Protein AF-A0A961UQD4-F1 (afdb_monomer_lite)

Foldseek 3Di:
DDKAWDKDQFCRCVVVQVVVDVVDDDDLCSVLVVLCVVVVVVLVVVVWDKDFCPDPPHDPNVVSCVVVAQWDQWLQRAIQHQASGRGMDTTMMTHDPDDDDDDDDDHDDDPVVVVPPLVLQVQQPQSQTPSVHGNLVSVLVCQLDPNCLCCLQQNGRSSCRDPHNNVSHYDRVVRNVVVCSSNVVVVHHGDDDDD

Secondary structure (DSSP, 8-state):
-EEEEEEEETTTTHHHHHHHHHT----SSHHHHHHHHHHHHHHHHTTPEEE-TTSSSPP-HHHHHHHHSS-EE-TTSSEEBTTTBT-EEEEEEEEESSPP--PPPPP---TTTT-SS-GGGT-STT--B-SS-B-HHHHHHHHTSGGGHHHHHH--HHHHT--TTGGGPPPHHHHHHHHHHHHHTTT--------

Radius of gyration: 17.68 Å; chains: 1; bounding box: 39×45×47 Å

Structure (mmCIF, N/CA/C/O backbone):
data_AF-A0A961UQD4-F1
#
_entry.id   AF-A0A961UQD4-F1
#
loop_
_atom_site.group_PDB
_atom_site.id
_atom_site.type_symbol
_atom_site.label_atom_id
_atom_site.label_alt_id
_atom_site.label_comp_id
_atom_site.label_asym_id
_atom_site.label_entity_id
_atom_site.label_seq_id
_atom_site.pdbx_PDB_ins_code
_atom_site.Cartn_x
_atom_site.Cartn_y
_atom_site.Cartn_z
_atom_site.occupancy
_atom_site.B_iso_or_equiv
_atom_site.auth_seq_id
_atom_site.auth_comp_id
_atom_site.auth_asym_id
_atom_site.auth_atom_id
_atom_site.pdbx_PDB_model_num
ATOM 1 N N . ALA A 1 1 ? -10.764 -5.613 24.342 1.00 88.81 1 ALA A N 1
ATOM 2 C CA . ALA A 1 1 ? -10.003 -4.760 23.420 1.00 88.81 1 ALA A CA 1
ATOM 3 C C . ALA A 1 1 ? -10.155 -5.271 22.003 1.00 88.81 1 ALA A C 1
ATOM 5 O O . ALA A 1 1 ? -9.966 -6.464 21.771 1.00 88.81 1 ALA A O 1
ATOM 6 N N . SER A 1 2 ? -10.478 -4.365 21.088 1.00 95.38 2 SER A N 1
ATOM 7 C CA . SER A 1 2 ? -10.631 -4.619 19.657 1.00 95.38 2 SER A CA 1
ATOM 8 C C . SER A 1 2 ? -9.707 -3.712 18.856 1.00 95.38 2 SER A C 1
ATOM 10 O O . SER A 1 2 ? -9.324 -2.635 19.307 1.00 95.38 2 SER A O 1
ATOM 12 N N . VAL A 1 3 ? -9.338 -4.163 17.659 1.00 96.44 3 VAL A N 1
ATOM 13 C CA . VAL A 1 3 ? -8.528 -3.389 16.716 1.00 96.44 3 VAL A CA 1
ATOM 14 C C . VAL A 1 3 ? -9.282 -3.318 15.400 1.00 96.44 3 VAL A C 1
ATOM 16 O O . VAL A 1 3 ? -9.561 -4.356 14.803 1.00 96.44 3 VAL A O 1
ATOM 19 N N . LEU A 1 4 ? -9.587 -2.105 14.950 1.00 96.94 4 LEU A N 1
ATOM 20 C CA . LEU A 1 4 ? -10.154 -1.854 13.631 1.00 96.94 4 LEU A CA 1
ATOM 21 C C . LEU A 1 4 ? -9.037 -1.401 12.693 1.00 96.94 4 LEU A C 1
ATOM 23 O O . LEU A 1 4 ? -8.367 -0.407 12.964 1.00 96.94 4 LEU A O 1
ATOM 27 N N . LEU A 1 5 ? -8.826 -2.121 11.596 1.00 97.56 5 LEU A N 1
ATOM 28 C CA . LEU A 1 5 ? -7.856 -1.727 10.578 1.00 97.56 5 LEU A CA 1
ATOM 29 C C . LEU A 1 5 ? -8.495 -0.748 9.596 1.00 97.56 5 LEU A C 1
ATOM 31 O O . LEU A 1 5 ? -9.598 -0.973 9.110 1.00 97.56 5 LEU A O 1
ATOM 35 N N . VAL A 1 6 ? -7.773 0.321 9.279 1.00 97.75 6 VAL A N 1
ATOM 36 C CA . VAL A 1 6 ? -8.208 1.376 8.364 1.00 97.75 6 VAL A CA 1
ATOM 37 C C . VAL A 1 6 ? -7.263 1.403 7.172 1.00 97.75 6 VAL A C 1
ATOM 39 O O . VAL A 1 6 ? -6.037 1.428 7.323 1.00 97.75 6 VAL A O 1
ATOM 42 N N . GLY A 1 7 ? -7.819 1.390 5.967 1.00 95.94 7 GLY A N 1
ATOM 43 C CA . GLY A 1 7 ? -7.053 1.282 4.735 1.00 95.94 7 GLY A CA 1
ATOM 44 C C . GLY A 1 7 ? -7.893 1.547 3.495 1.00 95.94 7 GLY A C 1
ATOM 45 O O . GLY A 1 7 ? -9.047 1.956 3.584 1.00 95.94 7 GLY A O 1
ATOM 46 N N . GLY A 1 8 ? -7.298 1.312 2.329 1.00 95.25 8 GLY A N 1
ATOM 47 C CA . GLY A 1 8 ? -7.990 1.400 1.046 1.00 95.25 8 GLY A CA 1
ATOM 48 C C . GLY A 1 8 ? -7.829 0.147 0.207 1.00 95.25 8 GLY A C 1
ATOM 49 O O . GLY A 1 8 ? -6.801 -0.530 0.280 1.00 95.25 8 GLY A O 1
ATOM 50 N N . ALA A 1 9 ? -8.839 -0.103 -0.621 1.00 95.94 9 ALA A N 1
ATOM 51 C CA . ALA A 1 9 ? -8.823 -1.075 -1.701 1.00 95.94 9 ALA A CA 1
ATOM 52 C C . ALA A 1 9 ? -8.897 -0.320 -3.033 1.00 95.94 9 ALA A C 1
ATOM 54 O O . ALA A 1 9 ? -9.727 0.569 -3.228 1.00 95.94 9 ALA A O 1
ATOM 55 N N . GLY A 1 10 ? -7.998 -0.649 -3.948 1.00 95.88 10 GLY A N 1
ATOM 56 C CA . GLY A 1 10 ? -7.796 0.093 -5.179 1.00 95.88 10 GLY A CA 1
ATOM 57 C C . GLY A 1 10 ? -7.555 1.586 -4.948 1.00 95.88 10 GLY A C 1
ATOM 58 O O . GLY A 1 10 ? -6.817 1.995 -4.048 1.00 95.88 10 GLY A O 1
ATOM 59 N N . GLY A 1 11 ? -8.194 2.409 -5.775 1.00 95.00 11 GLY A N 1
ATOM 60 C CA . GLY A 1 11 ? -8.140 3.867 -5.675 1.00 95.00 11 GLY A CA 1
ATOM 61 C C . GLY A 1 11 ? -9.118 4.482 -4.673 1.00 95.00 11 GLY A C 1
ATOM 62 O O . GLY A 1 11 ? -9.390 5.672 -4.795 1.00 95.00 11 GLY A O 1
ATOM 63 N N . SER A 1 12 ? -9.666 3.721 -3.713 1.00 96.31 12 SER A N 1
ATOM 64 C CA . SER A 1 12 ? -10.808 4.159 -2.888 1.00 96.31 12 SER A CA 1
ATOM 65 C C . SER A 1 12 ? -10.597 5.487 -2.156 1.00 96.31 12 SER A C 1
ATOM 67 O O . SER A 1 12 ? -11.530 6.274 -2.046 1.00 96.31 12 SER A O 1
ATOM 69 N N . TYR A 1 13 ? -9.379 5.761 -1.681 1.00 95.94 13 TYR A N 1
ATOM 70 C CA . TYR A 1 13 ? -9.044 7.034 -1.035 1.00 95.94 13 TYR A CA 1
ATOM 71 C C . TYR A 1 13 ? -8.360 8.041 -1.967 1.00 95.94 13 TYR A C 1
ATOM 73 O O . TYR A 1 13 ? -8.103 9.172 -1.556 1.00 95.94 13 TYR A O 1
ATOM 81 N N . TRP A 1 14 ? -8.024 7.652 -3.202 1.00 97.19 14 TRP A N 1
ATOM 82 C CA . TRP A 1 14 ? -7.137 8.436 -4.061 1.00 97.19 14 TRP A CA 1
ATOM 83 C C . TRP A 1 14 ? -7.717 9.809 -4.391 1.00 97.19 14 TRP A C 1
ATOM 85 O O . TRP A 1 14 ? -7.010 10.795 -4.242 1.00 97.19 14 TRP A O 1
ATOM 95 N N . THR A 1 15 ? -8.999 9.887 -4.755 1.00 96.62 15 THR A N 1
ATOM 96 C CA . THR A 1 15 ? -9.668 11.157 -5.085 1.00 96.62 15 THR A CA 1
ATOM 97 C C . THR A 1 15 ? -9.662 12.143 -3.914 1.00 96.62 15 THR A C 1
ATOM 99 O O . THR A 1 15 ? -9.380 13.324 -4.102 1.00 96.62 15 THR A O 1
ATOM 102 N N . ALA A 1 16 ? -9.947 11.668 -2.698 1.00 97.38 16 ALA A N 1
ATOM 103 C CA . ALA A 1 16 ? -9.946 12.517 -1.507 1.00 97.38 16 ALA A CA 1
ATOM 104 C C . ALA A 1 16 ? -8.524 12.984 -1.157 1.00 97.38 16 ALA A C 1
ATOM 106 O O . ALA A 1 16 ? -8.301 14.162 -0.881 1.00 97.38 16 ALA A O 1
ATOM 107 N N . PHE A 1 17 ? -7.554 12.069 -1.222 1.00 98.00 17 PHE A N 1
ATOM 108 C CA . PHE A 1 17 ? -6.151 12.382 -0.980 1.00 98.00 17 PHE A CA 1
ATOM 109 C C . PHE A 1 17 ? -5.581 13.359 -2.019 1.00 98.00 17 PHE A C 1
ATOM 111 O O . PHE A 1 17 ? -4.890 14.305 -1.647 1.00 98.00 17 PHE A O 1
ATOM 118 N N . SER A 1 18 ? -5.871 13.175 -3.310 1.00 97.12 18 SER A N 1
ATOM 119 C CA . SER A 1 18 ? -5.344 14.043 -4.365 1.00 97.12 18 SER A CA 1
ATOM 120 C C . SER A 1 18 ? -5.888 15.466 -4.250 1.00 97.12 18 SER A C 1
ATOM 122 O O . SER A 1 18 ? -5.111 16.410 -4.332 1.00 97.12 18 SER A O 1
ATOM 124 N N . ALA A 1 19 ? -7.182 15.628 -3.956 1.00 97.38 19 ALA A N 1
ATOM 125 C CA . ALA A 1 19 ? -7.776 16.945 -3.717 1.00 97.38 19 ALA A CA 1
ATOM 126 C C . ALA A 1 19 ? -7.170 17.636 -2.478 1.00 97.38 19 ALA A C 1
ATOM 128 O O . ALA A 1 19 ? -6.920 18.842 -2.477 1.00 97.38 19 ALA A O 1
ATOM 129 N N . TRP A 1 20 ? -6.882 16.871 -1.418 1.00 97.75 20 TRP A N 1
ATOM 130 C CA . TRP A 1 20 ? -6.164 17.390 -0.252 1.00 97.75 20 TRP A CA 1
ATOM 131 C C . TRP A 1 20 ? -4.751 17.863 -0.625 1.00 97.75 20 TRP A C 1
ATOM 133 O O . TRP A 1 20 ? -4.353 18.955 -0.219 1.00 97.75 20 TRP A O 1
ATOM 143 N N . LEU A 1 21 ? -4.033 17.085 -1.441 1.00 97.00 21 LEU A N 1
ATOM 144 C CA . LEU A 1 21 ? -2.658 17.361 -1.867 1.00 97.00 21 LEU A CA 1
ATOM 145 C C . LEU A 1 21 ? -2.549 18.594 -2.780 1.00 97.00 21 LEU A C 1
ATOM 147 O O . LEU A 1 21 ? -1.562 19.321 -2.712 1.00 97.00 21 LEU A O 1
ATOM 151 N N . GLU A 1 22 ? -3.561 18.875 -3.602 1.00 95.69 22 GLU A N 1
ATOM 152 C CA . GLU A 1 22 ? -3.589 20.062 -4.474 1.00 95.69 22 GLU A CA 1
ATOM 153 C C . GLU A 1 22 ? -3.487 21.381 -3.694 1.00 95.69 22 GLU A C 1
ATOM 155 O O . GLU A 1 22 ? -2.901 22.349 -4.176 1.00 95.69 22 GLU A O 1
ATOM 160 N N . THR A 1 23 ? -4.012 21.416 -2.468 1.00 95.38 23 THR A N 1
ATOM 161 C CA . THR A 1 23 ? -4.029 22.621 -1.616 1.00 95.38 23 THR A CA 1
ATOM 162 C C . THR A 1 23 ? -2.918 22.648 -0.567 1.00 95.38 23 THR A C 1
ATOM 164 O O . THR A 1 23 ? -2.790 23.618 0.180 1.00 95.38 23 THR A O 1
ATOM 167 N N . ARG A 1 24 ? -2.115 21.583 -0.483 1.00 92.69 24 ARG A N 1
ATOM 168 C CA . ARG A 1 24 ? -1.153 21.347 0.594 1.00 92.69 24 ARG A CA 1
ATOM 169 C C . ARG A 1 24 ? 0.122 20.732 0.035 1.00 92.69 24 ARG A C 1
ATOM 171 O O . ARG A 1 24 ? 0.146 19.572 -0.357 1.00 92.69 24 ARG A O 1
ATOM 178 N N . GLN A 1 25 ? 1.205 21.501 0.029 1.00 87.25 25 GLN A N 1
ATOM 179 C CA . GLN A 1 25 ? 2.483 21.091 -0.557 1.00 87.25 25 GLN A CA 1
ATOM 180 C C . GLN A 1 25 ? 3.624 21.139 0.465 1.00 87.25 25 GLN A C 1
ATOM 182 O O . GLN A 1 25 ? 3.488 21.715 1.540 1.00 87.25 25 GLN A O 1
ATOM 187 N N . GLY A 1 26 ? 4.762 20.529 0.118 1.00 90.00 26 GLY A N 1
ATOM 188 C CA . GLY A 1 26 ? 5.997 20.597 0.910 1.00 90.00 26 GLY A CA 1
ATOM 189 C C . GLY A 1 26 ? 6.178 19.492 1.954 1.00 90.00 26 GLY A C 1
ATOM 190 O O . GLY A 1 26 ? 7.202 19.462 2.631 1.00 90.00 26 GLY A O 1
ATOM 191 N N . PHE A 1 27 ? 5.234 18.557 2.075 1.00 93.69 27 PHE A N 1
ATOM 192 C CA . PHE A 1 27 ? 5.404 17.382 2.930 1.00 93.69 27 PHE A CA 1
ATOM 193 C C . PHE A 1 27 ? 6.299 16.336 2.258 1.00 93.69 27 PHE A C 1
ATOM 195 O O . PHE A 1 27 ? 6.109 16.023 1.083 1.00 93.69 27 PHE A O 1
ATOM 202 N N . ALA A 1 28 ? 7.235 15.760 3.017 1.00 91.62 28 ALA A N 1
ATOM 203 C CA . ALA A 1 28 ? 8.045 14.631 2.555 1.00 91.62 28 ALA A CA 1
ATOM 204 C C . ALA A 1 28 ? 7.173 13.386 2.297 1.00 91.62 28 ALA A C 1
ATOM 206 O O . ALA A 1 28 ? 7.265 12.769 1.234 1.00 91.62 28 ALA A O 1
ATOM 207 N N . ASP A 1 29 ? 6.258 13.104 3.232 1.00 95.50 29 ASP A N 1
ATOM 208 C CA . ASP A 1 29 ? 5.354 11.951 3.216 1.00 95.50 29 ASP A CA 1
ATOM 209 C C . ASP A 1 29 ? 3.883 12.412 3.281 1.00 95.50 29 ASP A C 1
ATOM 211 O O . ASP A 1 29 ? 3.197 12.233 4.291 1.00 95.50 29 ASP A O 1
ATOM 215 N N . PRO A 1 30 ? 3.353 13.042 2.214 1.00 97.12 30 PRO A N 1
ATOM 216 C CA . PRO A 1 30 ? 2.039 13.686 2.248 1.00 97.12 30 PRO A CA 1
ATOM 217 C C . PRO A 1 30 ? 0.893 12.715 2.542 1.00 97.12 30 PRO A C 1
ATOM 219 O O . PRO A 1 30 ? -0.075 13.089 3.196 1.00 97.12 30 PRO A O 1
ATOM 222 N N . LEU A 1 31 ? 0.994 11.460 2.093 1.00 97.44 31 LEU A N 1
ATOM 223 C CA . LEU A 1 31 ? -0.037 10.461 2.372 1.00 97.44 31 LEU A CA 1
ATOM 224 C C . LEU A 1 31 ? -0.060 10.074 3.856 1.00 97.44 31 LEU A C 1
ATOM 226 O O . LEU A 1 31 ? -1.132 9.780 4.381 1.00 97.44 31 LEU A O 1
ATOM 230 N N . ASP A 1 32 ? 1.087 10.068 4.540 1.00 97.69 32 ASP A N 1
ATOM 231 C CA . ASP A 1 32 ? 1.172 9.786 5.979 1.00 97.69 32 ASP A CA 1
ATOM 232 C C . ASP A 1 32 ? 0.551 10.939 6.776 1.00 97.69 32 ASP A C 1
ATOM 234 O O . ASP A 1 32 ? -0.275 10.699 7.656 1.00 97.69 32 ASP A O 1
ATOM 238 N N . VAL A 1 33 ? 0.852 12.187 6.397 1.00 98.06 33 VAL A N 1
ATOM 239 C CA . VAL A 1 33 ? 0.235 13.392 6.982 1.00 98.06 33 VAL A CA 1
ATOM 240 C C . VAL A 1 33 ? -1.280 13.385 6.788 1.00 98.06 33 VAL A C 1
ATOM 242 O O . VAL A 1 33 ? -2.020 13.473 7.765 1.00 98.06 33 VAL A O 1
ATOM 245 N N . TRP A 1 34 ? -1.750 13.186 5.554 1.00 98.12 34 TRP A N 1
ATOM 246 C CA . TRP A 1 34 ? -3.178 13.100 5.250 1.00 98.12 34 TRP A CA 1
ATOM 247 C C . TRP A 1 34 ? -3.877 11.987 6.038 1.00 98.12 34 TRP A C 1
ATOM 249 O O . TRP A 1 34 ? -4.988 12.177 6.535 1.00 98.12 34 TRP A O 1
ATOM 259 N N . THR A 1 35 ? -3.216 10.833 6.195 1.00 98.38 35 THR A N 1
ATOM 260 C CA . THR A 1 35 ? -3.752 9.715 6.984 1.00 98.38 35 THR A CA 1
ATOM 261 C C . THR A 1 35 ? -3.972 10.141 8.437 1.00 98.38 35 THR A C 1
ATOM 263 O O . THR A 1 35 ? -5.043 9.878 8.975 1.00 98.38 35 THR A O 1
ATOM 266 N N . LYS A 1 36 ? -3.010 10.830 9.066 1.00 98.19 36 LYS A N 1
ATOM 267 C CA . LYS A 1 36 ? -3.160 11.320 10.448 1.00 98.19 36 LYS A CA 1
ATOM 268 C C . LYS A 1 36 ? -4.262 12.365 10.570 1.00 98.19 36 LYS A C 1
ATOM 270 O O . LYS A 1 36 ? -5.113 12.234 11.441 1.00 98.19 36 LYS A O 1
ATOM 275 N N . GLU A 1 37 ? -4.270 13.365 9.686 1.00 97.56 37 GLU A N 1
ATOM 276 C CA . GLU A 1 37 ? -5.287 14.429 9.694 1.00 97.56 37 GLU A CA 1
ATOM 277 C C . GLU A 1 37 ? -6.705 13.876 9.516 1.00 97.56 37 GLU A C 1
ATOM 279 O O . GLU A 1 37 ? -7.653 14.419 10.074 1.00 97.56 37 GLU A O 1
ATOM 284 N N . THR A 1 38 ? -6.848 12.785 8.761 1.00 97.81 38 THR A N 1
ATOM 285 C CA . THR A 1 38 ? -8.144 12.141 8.519 1.00 97.81 38 THR A CA 1
ATOM 286 C C . THR A 1 38 ? -8.553 11.220 9.669 1.00 97.81 38 THR A C 1
ATOM 288 O O . THR A 1 38 ? -9.715 11.205 10.059 1.00 97.81 38 THR A O 1
ATOM 291 N N . VAL A 1 39 ? -7.623 10.425 10.207 1.00 98.38 39 VAL A N 1
ATOM 292 C CA . VAL A 1 39 ? -7.945 9.349 11.159 1.00 98.38 39 VAL A CA 1
ATOM 293 C C . VAL A 1 39 ? -7.954 9.824 12.611 1.00 98.38 39 VAL A C 1
ATOM 295 O O . VAL A 1 39 ? -8.767 9.327 13.386 1.00 98.38 39 VAL A O 1
ATOM 298 N N . ALA A 1 40 ? -7.094 10.771 12.999 1.00 98.19 40 ALA A N 1
ATOM 299 C CA . ALA A 1 40 ? -7.004 11.213 14.392 1.00 98.19 40 ALA A CA 1
ATOM 300 C C . ALA A 1 40 ? -8.329 11.789 14.932 1.00 98.19 40 ALA A C 1
ATOM 302 O O . ALA A 1 40 ? -8.754 11.331 15.990 1.00 98.19 40 ALA A O 1
ATOM 303 N N . PRO A 1 41 ? -9.058 12.668 14.207 1.00 98.38 41 PRO A N 1
ATOM 304 C CA . PRO A 1 41 ? -10.347 13.166 14.689 1.00 98.38 41 PRO A CA 1
ATOM 305 C C . PRO A 1 41 ? -11.393 12.058 14.873 1.00 98.38 41 PRO A C 1
ATOM 307 O O . PRO A 1 41 ? -12.187 12.117 15.803 1.00 98.38 41 PRO A O 1
ATOM 310 N N . ILE A 1 42 ? -11.367 11.026 14.020 1.00 98.06 42 ILE A N 1
ATOM 311 C CA . ILE A 1 42 ? -12.251 9.856 14.138 1.00 98.06 42 ILE A CA 1
ATOM 312 C C . ILE A 1 42 ? -11.891 9.064 15.400 1.00 98.06 42 ILE A C 1
ATOM 314 O O . ILE A 1 42 ? -12.765 8.646 16.150 1.00 98.06 42 ILE A O 1
ATOM 318 N N . ALA A 1 43 ? -10.600 8.855 15.656 1.00 97.88 43 ALA A N 1
ATOM 319 C CA . ALA A 1 43 ? -10.155 8.166 16.859 1.00 97.88 43 ALA A CA 1
ATOM 320 C C . ALA A 1 43 ? -10.604 8.906 18.128 1.00 97.88 43 ALA A C 1
ATOM 322 O O . ALA A 1 43 ? -11.169 8.277 19.020 1.00 97.88 43 ALA A O 1
ATOM 323 N N . ASP A 1 44 ? -10.430 10.229 18.162 1.00 97.81 44 ASP A N 1
ATOM 324 C CA . ASP A 1 44 ? -10.839 11.077 19.284 1.00 97.81 44 ASP A CA 1
ATOM 325 C C . ASP A 1 44 ? -12.358 11.038 19.506 1.00 97.81 44 ASP A C 1
ATOM 327 O O . ASP A 1 44 ? -12.811 10.869 20.639 1.00 97.81 44 ASP A O 1
ATOM 331 N N . GLU A 1 45 ? -13.149 11.133 18.432 1.00 97.81 45 GLU A N 1
ATOM 332 C CA . GLU A 1 45 ? -14.616 11.080 18.487 1.00 97.81 45 GLU A CA 1
ATOM 333 C C . GLU A 1 45 ? -15.126 9.773 19.110 1.00 97.81 45 GLU A C 1
ATOM 335 O O . GLU A 1 45 ? -16.055 9.786 19.918 1.00 97.81 45 GLU A O 1
ATOM 340 N N . PHE A 1 46 ? -14.491 8.647 18.777 1.00 96.06 46 PHE A N 1
ATOM 341 C CA . PHE A 1 46 ? -14.891 7.322 19.252 1.00 96.06 46 PHE A CA 1
ATOM 342 C C . PHE A 1 46 ? -14.084 6.819 20.461 1.00 96.06 46 PHE A C 1
ATOM 344 O O . PHE A 1 46 ? -14.233 5.660 20.855 1.00 96.06 46 PHE A O 1
ATOM 351 N N . GLY A 1 47 ? -13.231 7.656 21.062 1.00 96.12 47 GLY A N 1
ATOM 352 C CA . GLY A 1 47 ? -12.411 7.283 22.221 1.00 96.12 47 GLY A CA 1
ATOM 353 C C . GLY A 1 47 ? -11.407 6.152 21.947 1.00 96.12 47 GLY A C 1
ATOM 354 O O . GLY A 1 47 ? -11.069 5.388 22.853 1.00 96.12 47 GLY A O 1
ATOM 355 N N . ALA A 1 48 ? -10.952 6.015 20.701 1.00 97.75 48 ALA A N 1
ATOM 356 C CA . ALA A 1 48 ? -9.957 5.036 20.284 1.00 97.75 48 ALA A CA 1
ATOM 357 C C . ALA A 1 48 ? -8.543 5.627 20.283 1.00 97.75 48 ALA A C 1
ATOM 359 O O . ALA A 1 48 ? -8.341 6.825 20.115 1.00 97.75 48 ALA A O 1
ATOM 360 N N . VAL A 1 49 ? -7.534 4.762 20.379 1.00 97.62 49 VAL A N 1
ATOM 361 C CA . VAL A 1 49 ? -6.142 5.153 20.118 1.00 97.62 49 VAL A CA 1
ATOM 362 C C . VAL A 1 49 ? -5.807 4.853 18.661 1.00 97.62 49 VAL A C 1
ATOM 364 O O . VAL A 1 49 ? -5.813 3.689 18.252 1.00 97.62 49 VAL A O 1
ATOM 367 N N . ALA A 1 50 ? -5.495 5.889 17.881 1.00 98.06 50 ALA A N 1
ATOM 368 C CA . ALA A 1 50 ? -4.972 5.722 16.530 1.00 98.06 50 ALA A CA 1
ATOM 369 C C . ALA A 1 50 ? -3.494 5.313 16.561 1.00 98.06 50 ALA A C 1
ATOM 371 O O . ALA A 1 50 ? -2.677 5.937 17.235 1.00 98.06 50 ALA A O 1
ATOM 372 N N . VAL A 1 51 ? -3.145 4.289 15.788 1.00 98.19 51 VAL A N 1
ATOM 373 C CA . VAL A 1 51 ? -1.759 3.877 15.528 1.00 98.19 51 VAL A CA 1
ATOM 374 C C . VAL A 1 51 ? -1.534 3.742 14.028 1.00 98.19 51 VAL A C 1
ATOM 376 O O . VAL A 1 51 ? -2.457 3.403 13.284 1.00 98.19 51 VAL A O 1
ATOM 379 N N . TYR A 1 52 ? -0.303 3.966 13.569 1.00 98.25 52 TYR A N 1
ATOM 380 C CA . TYR A 1 52 ? 0.009 4.017 12.141 1.00 98.25 52 TYR A CA 1
ATOM 381 C C . TYR A 1 52 ? 1.189 3.101 11.784 1.00 98.25 52 TYR A C 1
ATOM 383 O O . TYR A 1 52 ? 2.124 2.961 12.569 1.00 98.25 52 TYR A O 1
ATOM 391 N N . PRO A 1 53 ? 1.193 2.469 10.594 1.00 96.69 53 PRO A N 1
ATOM 392 C CA . PRO A 1 53 ? 2.240 1.533 10.185 1.00 96.69 53 PRO A CA 1
ATOM 393 C C . PRO A 1 53 ? 3.550 2.229 9.788 1.00 96.69 53 PRO A C 1
ATOM 395 O O . PRO A 1 53 ? 4.516 1.541 9.473 1.00 96.69 53 PRO A O 1
ATOM 398 N N . PHE A 1 54 ? 3.566 3.566 9.759 1.00 96.00 54 PHE A N 1
ATOM 399 C CA . PHE A 1 54 ? 4.695 4.424 9.382 1.00 96.00 54 PHE A CA 1
ATOM 400 C C . PHE A 1 54 ? 5.289 5.205 10.579 1.00 96.00 54 PHE A C 1
ATOM 402 O O . PHE A 1 54 ? 6.173 6.032 10.378 1.00 96.00 54 PHE A O 1
ATOM 409 N N . GLU A 1 55 ? 4.880 4.915 11.826 1.00 94.75 55 GLU A N 1
ATOM 410 C CA . GLU A 1 55 ? 5.534 5.465 13.024 1.00 94.75 55 GLU A CA 1
ATOM 411 C C . GLU A 1 55 ? 5.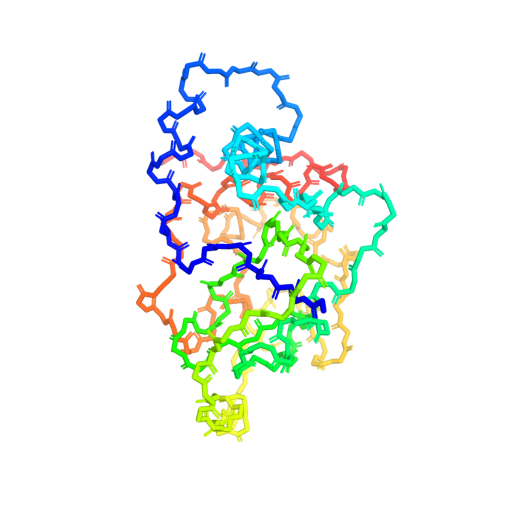782 4.439 14.154 1.00 94.75 55 GLU A C 1
ATOM 413 O O . GLU A 1 55 ? 5.052 3.451 14.279 1.00 94.75 55 GLU A O 1
ATOM 418 N N . PRO A 1 56 ? 6.814 4.653 14.999 1.00 94.62 56 PRO A N 1
ATOM 419 C CA . PRO A 1 56 ? 7.051 3.839 16.185 1.00 94.62 56 PRO A CA 1
ATOM 420 C C . PRO A 1 56 ? 6.091 4.193 17.348 1.00 94.62 56 PRO A C 1
ATOM 422 O O . PRO A 1 56 ? 5.705 5.352 17.481 1.00 94.62 56 PRO A O 1
ATOM 425 N N . PRO A 1 57 ? 5.780 3.243 18.257 1.00 94.12 57 PRO A N 1
ATOM 426 C CA . PRO A 1 57 ? 6.206 1.845 18.235 1.00 94.12 57 PRO A CA 1
ATOM 427 C C . PRO A 1 57 ? 5.489 1.051 17.136 1.00 94.12 57 PRO A C 1
ATOM 429 O O . PRO A 1 57 ? 4.262 1.049 17.047 1.00 94.12 57 PRO A O 1
ATOM 432 N N . TRP A 1 58 ? 6.277 0.342 16.322 1.00 95.31 58 TRP A N 1
ATOM 433 C CA . TRP A 1 58 ? 5.787 -0.389 15.157 1.00 95.31 58 TRP A CA 1
ATOM 434 C C . TRP A 1 58 ? 4.814 -1.494 15.555 1.00 95.31 58 TRP A C 1
ATOM 436 O O . TRP A 1 58 ? 5.174 -2.437 16.263 1.00 95.31 58 TRP A O 1
ATOM 446 N N . GLN A 1 59 ? 3.585 -1.395 15.059 1.00 97.19 59 GLN A N 1
ATOM 447 C CA . GLN A 1 59 ? 2.533 -2.363 15.335 1.00 97.19 59 GLN A CA 1
ATOM 448 C C . GLN A 1 59 ? 2.501 -3.485 14.284 1.00 97.19 59 GLN A C 1
ATOM 450 O O . GLN A 1 59 ? 2.861 -3.265 13.123 1.00 97.19 59 GLN A O 1
ATOM 455 N N . PRO A 1 60 ? 2.038 -4.701 14.629 1.00 96.69 60 PRO A N 1
ATOM 456 C CA . PRO A 1 60 ? 2.081 -5.856 13.734 1.00 96.69 60 PRO A CA 1
ATOM 457 C C . PRO A 1 60 ? 0.906 -5.868 12.736 1.00 96.69 60 PRO A C 1
ATOM 459 O O . PRO A 1 60 ? 0.151 -6.839 12.668 1.00 96.69 60 PRO A O 1
ATOM 462 N N . PHE A 1 61 ? 0.772 -4.811 11.930 1.00 97.50 61 PHE A N 1
ATOM 463 C CA . PHE A 1 61 ? -0.336 -4.593 10.988 1.00 97.50 61 PHE A CA 1
ATOM 464 C C . PHE A 1 61 ? -0.644 -5.806 10.107 1.00 97.50 61 PHE A C 1
ATOM 466 O O . PHE A 1 61 ? -1.804 -6.171 9.956 1.00 97.50 61 PHE A O 1
ATOM 473 N N . GLN A 1 62 ? 0.377 -6.475 9.561 1.00 96.19 62 GLN A N 1
ATOM 474 C CA . GLN A 1 62 ? 0.160 -7.662 8.725 1.00 96.19 62 GLN A CA 1
ATOM 475 C C . GLN A 1 62 ? -0.486 -8.814 9.506 1.00 96.19 62 GLN A C 1
ATOM 477 O O . GLN A 1 62 ? -1.404 -9.453 9.001 1.00 96.19 62 GLN A O 1
ATOM 482 N N . ARG A 1 63 ? -0.064 -9.052 10.756 1.00 96.94 63 ARG A N 1
ATOM 483 C CA . ARG A 1 63 ? -0.661 -10.099 11.600 1.00 96.94 63 ARG A CA 1
ATOM 484 C C . ARG A 1 63 ? -2.084 -9.740 12.005 1.00 96.94 63 ARG A C 1
ATOM 486 O O . ARG A 1 63 ? -2.939 -10.617 12.054 1.00 96.94 63 ARG A O 1
ATOM 493 N N . TRP A 1 64 ? -2.344 -8.466 12.301 1.00 97.19 64 TRP A N 1
ATOM 494 C CA . TRP A 1 64 ? -3.704 -7.991 12.556 1.00 97.19 64 TRP A CA 1
ATOM 495 C C . TRP A 1 64 ? -4.593 -8.180 11.328 1.00 97.19 64 TRP A C 1
ATOM 497 O O . TRP A 1 64 ? -5.685 -8.720 11.458 1.00 97.19 64 TRP A O 1
ATOM 507 N N . ALA A 1 65 ? -4.097 -7.842 10.138 1.00 96.94 65 ALA A N 1
ATOM 508 C CA . ALA A 1 65 ? -4.824 -8.007 8.886 1.00 96.94 65 ALA A CA 1
ATOM 509 C C . ALA A 1 65 ? -5.195 -9.468 8.616 1.00 96.94 65 ALA A C 1
ATOM 511 O O . ALA A 1 65 ? -6.349 -9.759 8.341 1.00 96.94 65 ALA A O 1
ATOM 512 N N . GLN A 1 66 ? -4.258 -10.405 8.785 1.00 96.38 66 GLN A N 1
ATOM 513 C CA . GLN A 1 66 ? -4.520 -11.841 8.601 1.00 96.38 66 GLN A CA 1
ATOM 514 C C . GLN A 1 66 ? -5.553 -12.406 9.592 1.00 96.38 66 GLN A C 1
ATOM 516 O O . GLN A 1 66 ? -6.248 -13.380 9.293 1.00 96.38 66 GLN A O 1
ATOM 521 N N . ARG A 1 67 ? -5.678 -11.791 10.776 1.00 94.25 67 ARG A N 1
ATOM 522 C CA . ARG A 1 67 ? -6.724 -12.129 11.751 1.00 94.25 67 ARG A CA 1
ATOM 523 C C . ARG A 1 67 ? -8.077 -11.517 11.386 1.00 94.25 67 ARG A C 1
ATOM 525 O O . ARG A 1 67 ? -9.087 -12.178 11.578 1.00 94.25 67 ARG A O 1
ATOM 532 N N . ALA A 1 68 ? -8.093 -10.293 10.866 1.00 93.56 68 ALA A N 1
ATOM 533 C CA . ALA A 1 68 ? -9.318 -9.563 10.535 1.00 93.56 68 ALA A CA 1
ATOM 534 C C . ALA A 1 68 ? -9.924 -9.970 9.179 1.00 93.56 68 ALA A C 1
ATOM 536 O O . ALA A 1 68 ? -11.137 -10.053 9.041 1.00 93.56 68 ALA A O 1
ATOM 537 N N . GLU A 1 69 ? -9.098 -10.294 8.184 1.00 94.12 69 GLU A N 1
ATOM 538 C CA . GLU A 1 69 ? -9.512 -10.506 6.792 1.00 94.12 69 GLU A CA 1
ATOM 539 C C . GLU A 1 69 ? -8.843 -11.743 6.178 1.00 94.12 69 GLU A C 1
ATOM 541 O O . GLU A 1 69 ? -7.789 -12.190 6.637 1.00 94.12 69 GLU A O 1
ATOM 546 N N . ASN A 1 70 ? -9.435 -12.296 5.113 1.00 96.31 70 ASN A N 1
ATOM 547 C CA . ASN A 1 70 ? -8.842 -13.401 4.350 1.00 96.31 70 ASN A CA 1
ATOM 548 C C . ASN A 1 70 ? -7.702 -12.882 3.468 1.00 96.31 70 ASN A C 1
ATOM 550 O O . ASN A 1 70 ? -7.808 -12.862 2.246 1.00 96.31 70 ASN A O 1
ATOM 554 N N . VAL A 1 71 ? -6.624 -12.417 4.087 1.00 97.75 71 VAL A N 1
ATOM 555 C CA . VAL A 1 71 ? -5.424 -11.952 3.396 1.00 97.75 71 VAL A CA 1
ATOM 556 C C . VAL A 1 71 ? -4.258 -12.891 3.660 1.00 97.75 71 VAL A C 1
ATOM 558 O O . VAL A 1 71 ? -4.082 -13.401 4.765 1.00 97.75 71 VAL A O 1
ATOM 561 N N . TYR A 1 72 ? -3.434 -13.112 2.640 1.00 97.94 72 TYR A N 1
ATOM 562 C CA . TYR A 1 72 ? -2.368 -14.119 2.668 1.00 97.94 72 TYR A CA 1
ATOM 563 C C . TYR A 1 72 ? -1.045 -13.528 2.209 1.00 97.94 72 TYR A C 1
ATOM 565 O O . TYR A 1 72 ? -1.029 -12.558 1.458 1.00 97.94 72 TYR A O 1
ATOM 573 N N . ALA A 1 73 ? 0.079 -14.103 2.637 1.00 96.81 73 ALA A N 1
ATOM 574 C CA . ALA A 1 73 ? 1.374 -13.718 2.090 1.00 96.81 73 ALA A CA 1
ATOM 575 C C . ALA A 1 73 ? 1.434 -14.108 0.604 1.00 96.81 73 ALA A C 1
ATOM 577 O O . ALA A 1 73 ? 1.235 -15.271 0.257 1.00 96.81 73 ALA A O 1
ATOM 578 N N . SER A 1 74 ? 1.693 -13.137 -0.272 1.00 97.56 74 SER A N 1
ATOM 579 C CA . SER A 1 74 ? 1.922 -13.405 -1.692 1.00 97.56 74 SER A CA 1
ATOM 580 C C . SER A 1 74 ? 3.397 -13.723 -1.968 1.00 97.56 74 SER A C 1
ATOM 582 O O . SER A 1 74 ? 4.264 -13.349 -1.172 1.00 97.56 74 SER A O 1
ATOM 584 N N . PRO A 1 75 ? 3.724 -14.291 -3.145 1.00 97.31 75 PRO A N 1
ATOM 585 C CA . PRO A 1 75 ? 5.112 -14.456 -3.583 1.00 97.31 75 PRO A CA 1
ATOM 586 C C . PRO A 1 75 ? 5.911 -13.142 -3.696 1.00 97.31 75 PRO A C 1
ATOM 588 O O . PRO A 1 75 ? 7.131 -13.181 -3.829 1.00 97.31 75 PRO A O 1
ATOM 591 N N . LEU A 1 76 ? 5.246 -11.978 -3.652 1.00 97.31 76 LEU A N 1
ATOM 592 C CA . LEU A 1 76 ? 5.891 -10.659 -3.676 1.00 97.31 76 LEU A CA 1
ATOM 593 C C . LEU A 1 76 ? 6.160 -10.084 -2.275 1.00 97.31 76 LEU A C 1
ATOM 595 O O . LEU A 1 76 ? 6.614 -8.948 -2.158 1.00 97.31 76 LEU A O 1
ATOM 599 N N . GLY A 1 77 ? 5.837 -10.819 -1.207 1.00 93.94 77 GLY A N 1
ATOM 600 C CA . GLY A 1 77 ? 6.056 -10.402 0.183 1.00 93.94 77 GLY A CA 1
ATOM 601 C C . GLY A 1 77 ? 5.028 -9.408 0.743 1.00 93.94 77 GLY A C 1
ATOM 602 O O . GLY A 1 77 ? 5.029 -9.138 1.942 1.00 93.94 77 GLY A O 1
ATOM 603 N N . ILE A 1 78 ? 4.122 -8.889 -0.089 1.00 95.75 78 ILE A N 1
ATOM 604 C CA . ILE A 1 78 ? 2.938 -8.132 0.349 1.00 95.75 78 ILE A CA 1
ATOM 605 C C . ILE A 1 78 ? 1.725 -9.056 0.486 1.00 95.75 78 ILE A C 1
ATOM 607 O O . ILE A 1 78 ? 1.697 -10.145 -0.096 1.00 95.75 78 ILE A O 1
ATOM 611 N N . LEU A 1 79 ? 0.724 -8.629 1.255 1.00 97.94 79 LEU A N 1
ATOM 612 C CA . LEU A 1 79 ? -0.509 -9.392 1.418 1.00 97.94 79 LEU A CA 1
ATOM 613 C C . LEU A 1 79 ? -1.359 -9.368 0.134 1.00 97.94 79 LEU A C 1
ATOM 615 O O . LEU A 1 79 ? -1.346 -8.380 -0.600 1.00 97.94 79 LEU A O 1
ATOM 619 N N . ILE A 1 80 ? -2.068 -10.468 -0.131 1.00 98.50 80 ILE A N 1
ATOM 620 C CA . ILE A 1 80 ? -3.047 -10.605 -1.214 1.00 98.50 80 ILE A CA 1
ATOM 621 C C . ILE A 1 80 ? -4.445 -10.831 -0.637 1.00 98.50 80 ILE A C 1
ATOM 623 O O . ILE A 1 80 ? -4.635 -11.723 0.190 1.00 98.50 80 ILE A O 1
ATOM 627 N N . HIS A 1 81 ? -5.413 -10.040 -1.094 1.00 98.06 81 HIS A N 1
ATOM 628 C CA . HIS A 1 81 ? -6.838 -10.206 -0.819 1.00 98.06 81 HIS A CA 1
ATOM 629 C C . HIS A 1 81 ? -7.508 -10.986 -1.968 1.00 98.06 81 HIS A C 1
ATOM 631 O O . HIS A 1 81 ? -7.160 -10.768 -3.130 1.00 98.06 81 HIS A O 1
ATOM 637 N N . PRO A 1 82 ? -8.481 -11.877 -1.710 1.00 97.19 82 PRO A N 1
ATOM 638 C CA . PRO A 1 82 ? -9.121 -12.678 -2.753 1.00 97.19 82 PRO A CA 1
ATOM 639 C C . PRO A 1 82 ? -9.925 -11.844 -3.764 1.00 97.19 82 PRO A C 1
ATOM 641 O O . PRO A 1 82 ? -10.001 -12.232 -4.924 1.00 97.19 82 PRO A O 1
ATOM 644 N N . ASP A 1 83 ? -10.470 -10.695 -3.349 1.00 96.56 83 ASP A N 1
ATOM 645 C CA . ASP A 1 83 ? -11.188 -9.770 -4.250 1.00 96.56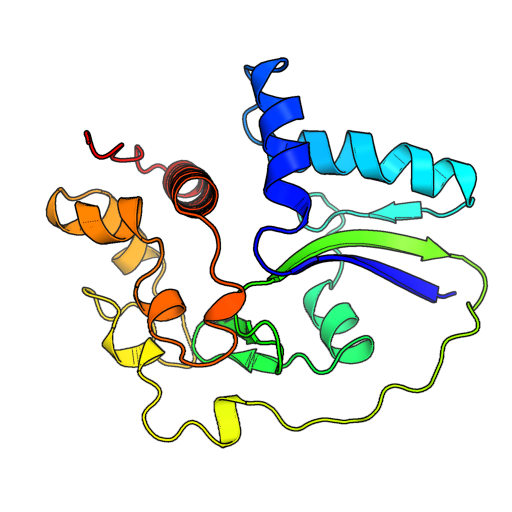 83 ASP A CA 1
ATOM 646 C C . ASP A 1 83 ? -10.278 -8.665 -4.812 1.00 96.56 83 ASP A C 1
ATOM 648 O O . ASP A 1 83 ? -10.143 -8.512 -6.022 1.00 96.56 83 ASP A O 1
ATOM 652 N N . TYR A 1 84 ? -9.597 -7.916 -3.938 1.00 97.88 84 TYR A N 1
ATOM 653 C CA . TYR A 1 84 ? -8.764 -6.770 -4.322 1.00 97.88 84 TYR A CA 1
ATOM 654 C C . TYR A 1 84 ? -7.368 -7.151 -4.828 1.00 97.88 84 TYR A C 1
ATOM 656 O O . TYR A 1 84 ? -6.589 -6.289 -5.238 1.00 97.88 84 TYR A O 1
ATOM 664 N N . GLY A 1 85 ? -7.023 -8.439 -4.798 1.00 98.12 85 GLY A N 1
ATOM 665 C CA . GLY A 1 85 ? -5.703 -8.919 -5.175 1.00 98.12 85 GLY A CA 1
ATOM 666 C C . GLY A 1 85 ? -4.619 -8.250 -4.347 1.00 98.12 85 GLY A C 1
ATOM 667 O O . GLY A 1 85 ? -4.715 -8.134 -3.128 1.00 98.12 85 GLY A O 1
ATOM 668 N N . LEU A 1 86 ? -3.575 -7.787 -5.026 1.00 97.88 86 LEU A N 1
ATOM 669 C CA . LEU A 1 86 ? -2.479 -7.058 -4.396 1.00 97.88 86 LEU A CA 1
ATOM 670 C C . LEU A 1 86 ? -2.776 -5.564 -4.243 1.00 97.88 86 LEU A C 1
ATOM 672 O O . LEU A 1 86 ? -1.881 -4.822 -3.858 1.00 97.88 86 LEU A O 1
ATOM 676 N N . TRP A 1 87 ? -3.967 -5.079 -4.596 1.00 97.88 87 TRP A N 1
ATOM 677 C CA . TRP A 1 87 ? -4.302 -3.655 -4.681 1.00 97.88 87 TRP A CA 1
ATOM 678 C C . TRP A 1 87 ? -5.053 -3.170 -3.446 1.00 97.88 87 TRP A C 1
ATOM 680 O O . TRP A 1 87 ? -6.159 -2.655 -3.537 1.00 97.88 87 TRP A O 1
ATOM 690 N N . HIS A 1 88 ? -4.440 -3.329 -2.279 1.00 97.56 88 HIS A N 1
ATOM 691 C CA . HIS A 1 88 ? -4.943 -2.767 -1.031 1.00 97.56 88 HIS A CA 1
ATOM 692 C C . HIS A 1 88 ? -3.784 -2.353 -0.121 1.00 97.56 88 HIS A C 1
ATOM 694 O O . HIS A 1 88 ? -2.645 -2.795 -0.300 1.00 97.56 88 HIS A O 1
ATOM 700 N N . ALA A 1 89 ? -4.063 -1.479 0.842 1.00 96.56 89 ALA A N 1
ATOM 701 C CA . ALA A 1 89 ? -3.093 -1.062 1.845 1.00 96.56 89 ALA A CA 1
ATOM 702 C C . ALA A 1 89 ? -3.786 -0.644 3.141 1.00 96.56 89 ALA A C 1
ATOM 704 O O . ALA A 1 89 ? -4.738 0.134 3.119 1.00 96.56 89 ALA A O 1
ATOM 705 N N . TYR A 1 90 ? -3.245 -1.102 4.268 1.00 97.56 90 TYR A N 1
ATOM 706 C CA . TYR A 1 90 ? -3.605 -0.607 5.593 1.00 97.56 90 TYR A CA 1
ATOM 707 C C . TYR A 1 90 ? -2.752 0.614 5.931 1.00 97.56 90 TYR A C 1
ATOM 709 O O . TYR A 1 90 ? -1.554 0.644 5.643 1.00 97.56 90 TYR A O 1
ATOM 717 N N . ARG A 1 91 ? -3.381 1.634 6.509 1.00 97.81 91 ARG A N 1
ATOM 718 C CA . ARG A 1 91 ? -2.800 2.964 6.723 1.00 97.81 91 ARG A CA 1
ATOM 719 C C . ARG A 1 91 ? -2.927 3.446 8.163 1.00 97.81 91 ARG A C 1
ATOM 721 O O . ARG A 1 91 ? -2.101 4.243 8.586 1.00 97.81 91 ARG A O 1
ATOM 728 N N . ALA A 1 92 ? -3.891 2.933 8.919 1.00 98.50 92 ALA A N 1
ATOM 729 C CA . ALA A 1 92 ? -4.008 3.167 10.351 1.00 98.50 92 ALA A CA 1
ATOM 730 C C . ALA A 1 92 ? -4.731 1.997 11.027 1.00 98.50 92 ALA A C 1
ATOM 732 O O . ALA A 1 92 ? -5.300 1.132 10.356 1.00 98.50 92 ALA A O 1
ATOM 733 N N . ALA A 1 93 ? -4.710 1.966 12.350 1.00 98.31 93 ALA A N 1
ATOM 734 C CA . ALA A 1 93 ? -5.589 1.126 13.139 1.00 98.31 93 ALA A CA 1
ATOM 735 C C . ALA A 1 93 ? -6.154 1.929 14.311 1.00 98.31 93 ALA A C 1
ATOM 737 O O . ALA A 1 93 ? -5.456 2.772 14.874 1.00 98.31 93 ALA A O 1
ATOM 738 N N . LEU A 1 94 ? -7.403 1.653 14.669 1.00 98.25 94 LEU A N 1
ATOM 739 C CA . LEU A 1 94 ? -8.069 2.205 15.842 1.00 98.25 94 LEU A CA 1
ATOM 740 C C . LEU A 1 94 ? -8.125 1.123 16.917 1.00 98.25 94 LEU A C 1
ATOM 742 O O . LEU A 1 94 ? -8.679 0.044 16.689 1.00 98.25 94 LEU A O 1
ATOM 746 N N . ILE A 1 95 ? -7.520 1.393 18.071 1.00 97.62 95 ILE A N 1
ATOM 747 C CA . ILE A 1 95 ? -7.489 0.477 19.209 1.00 97.62 95 ILE A CA 1
ATOM 748 C C . ILE A 1 95 ? -8.558 0.905 20.207 1.00 97.62 95 ILE A C 1
ATOM 750 O O . ILE A 1 95 ? -8.489 1.997 20.770 1.00 97.62 95 ILE A O 1
ATOM 754 N N . PHE A 1 96 ? -9.504 0.006 20.457 1.00 97.19 96 PHE A N 1
ATOM 755 C CA . PHE A 1 96 ? -10.565 0.178 21.438 1.00 97.19 96 PHE A CA 1
ATOM 756 C C . PHE A 1 96 ? -10.262 -0.661 22.685 1.00 97.19 96 PHE A C 1
ATOM 758 O O . PHE A 1 96 ? -9.873 -1.831 22.556 1.00 97.19 96 PHE A O 1
ATOM 765 N N . PRO A 1 97 ? -10.450 -0.120 23.902 1.00 95.00 97 PRO A N 1
ATOM 766 C CA . PRO A 1 97 ? -10.271 -0.892 25.132 1.00 95.00 97 PRO A CA 1
ATOM 767 C C . PRO A 1 97 ? -11.322 -2.003 25.254 1.00 95.00 97 PRO A C 1
ATOM 769 O O . PRO A 1 97 ? -11.024 -3.114 25.709 1.00 95.00 97 PRO A O 1
ATOM 772 N N . GLU A 1 98 ? -12.527 -1.746 24.757 1.00 93.94 98 GLU A N 1
ATOM 773 C CA . GLU A 1 98 ? -13.652 -2.671 24.793 1.00 93.94 98 GLU A CA 1
ATOM 774 C C . GLU A 1 98 ? -13.700 -3.559 23.538 1.00 93.94 98 GLU A C 1
ATOM 776 O O . GLU A 1 98 ? -13.136 -3.204 22.497 1.00 93.94 98 GLU A O 1
ATOM 781 N N . PRO A 1 99 ? -14.265 -4.774 23.635 1.00 93.38 99 PRO A N 1
ATOM 782 C CA . PRO A 1 99 ? -14.605 -5.571 22.465 1.00 93.38 99 PRO A CA 1
ATOM 783 C C . PRO A 1 99 ? -15.682 -4.873 21.624 1.00 93.38 99 PRO A C 1
ATOM 785 O O . PRO A 1 99 ? -16.644 -4.334 22.161 1.00 93.38 99 PRO A O 1
ATOM 788 N N . LEU A 1 100 ? -15.519 -4.921 20.307 1.00 91.75 100 LEU A N 1
ATOM 789 C CA . LEU A 1 100 ? -16.556 -4.574 19.339 1.00 91.75 100 LEU A CA 1
ATOM 790 C C . LEU A 1 100 ? -17.276 -5.854 18.912 1.00 91.75 100 LEU A C 1
ATOM 792 O O . LEU A 1 100 ? -16.612 -6.845 18.602 1.00 91.75 100 LEU A O 1
ATOM 796 N N . GLU A 1 101 ? -18.603 -5.809 18.858 1.00 91.50 101 GLU A N 1
ATOM 797 C CA . GLU A 1 101 ? -19.422 -6.868 18.264 1.00 91.50 101 GLU A CA 1
ATOM 798 C C . GLU A 1 101 ? -19.257 -6.821 16.738 1.00 91.50 101 GLU A C 1
ATOM 800 O O . GLU A 1 101 ? -19.593 -5.823 16.099 1.00 91.50 101 GLU A O 1
ATOM 805 N N . LEU A 1 102 ? -18.683 -7.878 16.162 1.00 87.00 102 LEU A N 1
ATOM 806 C CA . LEU A 1 102 ? -18.388 -8.000 14.735 1.00 87.00 102 LEU A CA 1
ATOM 807 C C . LEU A 1 102 ? -18.875 -9.360 14.239 1.00 87.00 102 LEU A C 1
ATOM 809 O O . LEU A 1 102 ? -18.785 -10.350 14.962 1.00 87.00 102 LEU A O 1
ATOM 813 N N . ASP A 1 103 ? -19.345 -9.408 12.996 1.00 87.00 103 ASP A N 1
ATOM 814 C CA . ASP A 1 103 ? -19.742 -10.666 12.370 1.00 87.00 103 ASP A CA 1
ATOM 815 C C . ASP A 1 103 ? -18.544 -11.603 12.182 1.00 87.00 103 ASP A C 1
ATOM 817 O O . ASP A 1 103 ? -17.423 -11.179 11.875 1.00 87.00 103 ASP A O 1
ATOM 821 N N . ASP A 1 104 ? -18.809 -12.905 12.281 1.00 85.50 104 ASP A N 1
ATOM 822 C CA . ASP A 1 104 ? -17.814 -13.920 11.968 1.00 85.50 104 ASP A CA 1
ATOM 823 C C . ASP A 1 104 ? -17.373 -13.825 10.503 1.00 85.50 104 ASP A C 1
ATOM 825 O O . ASP A 1 104 ? -18.168 -13.803 9.553 1.00 85.50 104 ASP A O 1
ATOM 829 N N . ARG A 1 105 ? -16.055 -13.840 10.303 1.00 86.44 105 ARG A N 1
ATOM 830 C CA . ARG A 1 105 ? -15.464 -13.861 8.969 1.00 86.44 105 ARG A CA 1
ATOM 831 C C . ARG A 1 105 ? -15.681 -15.225 8.319 1.00 86.44 105 ARG A C 1
ATOM 833 O O . ARG A 1 105 ? -15.191 -16.242 8.801 1.00 86.44 105 ARG A O 1
ATOM 840 N N . LYS A 1 106 ? -16.286 -15.238 7.131 1.00 89.69 106 LYS A N 1
ATOM 841 C CA . LYS A 1 106 ? -16.289 -16.429 6.266 1.00 89.69 106 LYS A CA 1
ATOM 842 C C . LYS A 1 106 ? -14.883 -16.702 5.747 1.00 89.69 106 LYS A C 1
ATOM 844 O O . LYS A 1 106 ? -14.316 -15.846 5.071 1.00 89.69 106 LYS A O 1
ATOM 849 N N . GLU A 1 107 ? -14.335 -17.877 6.027 1.00 93.50 107 GLU A N 1
ATOM 850 C CA . GLU A 1 107 ? -13.019 -18.273 5.522 1.00 93.50 107 GLU A CA 1
ATOM 851 C C . GLU A 1 107 ? -13.018 -18.439 3.998 1.00 93.50 107 GLU A C 1
ATOM 853 O O . GLU A 1 107 ? -13.966 -18.954 3.401 1.00 93.50 107 GLU A O 1
ATOM 858 N N . ARG A 1 108 ? -11.938 -17.993 3.352 1.00 96.38 108 ARG A N 1
ATOM 859 C CA . ARG A 1 108 ? -11.701 -18.159 1.911 1.00 96.38 108 ARG A CA 1
ATOM 860 C C . ARG A 1 108 ? -10.261 -18.592 1.696 1.00 96.38 108 ARG A C 1
ATOM 862 O O . ARG A 1 108 ? -9.393 -18.144 2.420 1.00 96.38 108 ARG A O 1
ATOM 869 N N . ALA A 1 109 ? -9.991 -19.435 0.706 1.00 96.81 109 ALA A N 1
ATOM 870 C CA . ALA A 1 109 ? -8.620 -19.848 0.411 1.00 96.81 109 ALA A CA 1
ATOM 871 C C . ALA A 1 109 ? -7.773 -18.693 -0.153 1.00 96.81 109 ALA A C 1
ATOM 873 O O . ALA A 1 109 ? -8.304 -17.718 -0.698 1.00 96.81 109 ALA A O 1
ATOM 874 N N . SER A 1 110 ? -6.447 -18.836 -0.075 1.00 97.69 110 SER A N 1
ATOM 875 C CA . SER A 1 110 ? -5.531 -17.916 -0.743 1.00 97.69 110 SER A CA 1
ATOM 876 C C . SER A 1 110 ? -5.695 -18.025 -2.261 1.00 97.69 110 SER A C 1
ATOM 878 O O . SER A 1 110 ? -5.620 -19.125 -2.813 1.00 97.69 110 SER A O 1
ATOM 880 N N . PRO A 1 111 ? -5.843 -16.905 -2.987 1.00 97.56 111 PRO A N 1
ATOM 881 C CA . PRO A 1 111 ? -5.912 -16.950 -4.444 1.00 97.56 111 PRO A CA 1
ATOM 882 C C . PRO A 1 111 ? -4.571 -17.363 -5.083 1.00 97.56 111 PRO A C 1
ATOM 884 O O . PRO A 1 111 ? -4.537 -17.759 -6.247 1.00 97.56 111 PRO A O 1
ATOM 887 N N . CYS A 1 112 ? -3.458 -17.305 -4.339 1.00 97.88 112 CYS A N 1
ATOM 888 C CA . CYS A 1 112 ? -2.168 -17.800 -4.819 1.00 97.88 112 CYS A CA 1
ATOM 889 C C . CYS A 1 112 ? -2.124 -19.328 -4.951 1.00 97.88 112 CYS A C 1
ATOM 891 O O . CYS A 1 112 ? -1.378 -19.817 -5.800 1.00 97.88 112 CYS A O 1
ATOM 893 N N . ASP A 1 113 ? -2.921 -20.066 -4.174 1.00 96.88 113 ASP A N 1
ATOM 894 C CA . ASP A 1 113 ? -2.909 -21.535 -4.181 1.00 96.88 113 ASP A CA 1
ATOM 895 C C . ASP A 1 113 ? -3.461 -22.090 -5.503 1.00 96.88 113 ASP A C 1
ATOM 897 O O . ASP A 1 113 ? -2.960 -23.079 -6.030 1.00 96.88 113 ASP A O 1
ATOM 901 N N . ALA A 1 114 ? -4.444 -21.397 -6.088 1.00 95.56 114 ALA A N 1
ATOM 902 C CA . ALA A 1 114 ? -5.017 -21.726 -7.393 1.00 95.56 114 ALA A CA 1
ATOM 903 C C . ALA A 1 114 ? -4.209 -21.163 -8.582 1.00 95.56 114 ALA A C 1
ATOM 905 O O . ALA A 1 114 ? -4.479 -21.497 -9.735 1.00 95.56 114 ALA A O 1
ATOM 906 N N . CYS A 1 115 ? -3.217 -20.302 -8.333 1.00 97.44 115 CYS A N 1
ATOM 907 C CA . CYS A 1 115 ? -2.411 -19.671 -9.375 1.00 97.44 115 CYS A CA 1
ATOM 908 C C . CYS A 1 115 ? -1.173 -20.526 -9.690 1.00 97.44 115 CYS A C 1
ATOM 910 O O . CYS A 1 115 ? -0.116 -20.394 -9.056 1.00 97.44 115 CYS A O 1
ATOM 912 N N . ALA A 1 116 ? -1.301 -21.417 -10.677 1.00 96.38 116 ALA A N 1
ATOM 913 C CA . ALA A 1 116 ? -0.210 -22.288 -11.117 1.00 96.38 116 ALA A CA 1
ATOM 914 C C . ALA A 1 116 ? 0.962 -21.482 -11.708 1.00 96.38 116 ALA A C 1
ATOM 916 O O . ALA A 1 116 ? 2.090 -21.614 -11.230 1.00 96.38 116 ALA A O 1
ATOM 917 N N . ASP A 1 117 ? 0.668 -20.591 -12.660 1.00 95.94 117 ASP A N 1
ATOM 918 C CA . ASP A 1 117 ? 1.667 -19.905 -13.494 1.00 95.94 117 ASP A CA 1
ATOM 919 C C . ASP A 1 117 ? 2.509 -18.863 -12.747 1.00 95.94 117 ASP A C 1
ATOM 921 O O . ASP A 1 117 ? 3.622 -18.554 -13.167 1.00 95.94 117 ASP A O 1
ATOM 925 N N . LYS A 1 118 ? 1.982 -18.295 -11.650 1.00 97.12 118 LYS A N 1
ATOM 926 C CA . LYS A 1 118 ? 2.628 -17.246 -10.831 1.00 97.12 118 LYS A CA 1
ATOM 927 C C . LYS A 1 118 ? 3.336 -16.174 -11.685 1.00 97.12 118 LYS A C 1
ATOM 929 O O . LYS A 1 118 ? 4.519 -15.900 -11.469 1.00 97.12 118 LYS A O 1
ATOM 934 N N . PRO A 1 119 ? 2.624 -15.504 -12.614 1.00 97.75 119 PRO A N 1
ATOM 935 C CA . PRO A 1 119 ? 3.233 -14.551 -13.551 1.00 97.75 119 PRO A CA 1
ATOM 936 C C . PRO A 1 119 ? 3.940 -13.376 -12.852 1.00 97.75 119 PRO A C 1
ATOM 938 O O . PRO A 1 119 ? 4.829 -12.743 -13.418 1.00 97.75 119 PRO A O 1
ATOM 941 N N . CYS A 1 120 ? 3.598 -13.102 -11.590 1.00 97.56 120 CYS A N 1
ATOM 942 C CA . CYS A 1 120 ? 4.270 -12.103 -10.770 1.00 97.56 120 CYS A CA 1
ATOM 943 C C . CYS A 1 120 ? 5.764 -12.394 -10.525 1.00 97.56 120 CYS A C 1
ATOM 945 O O . CYS A 1 120 ? 6.521 -11.454 -10.296 1.00 97.56 120 CYS A O 1
ATOM 947 N N . LEU A 1 121 ? 6.211 -13.652 -10.614 1.00 97.69 121 LEU A N 1
ATOM 948 C CA . LEU A 1 121 ? 7.617 -14.026 -10.410 1.00 97.69 121 LEU A CA 1
ATOM 949 C C . LEU A 1 121 ? 8.491 -13.826 -11.653 1.00 97.69 121 LEU A C 1
ATOM 951 O O . LEU A 1 121 ? 9.695 -13.629 -11.522 1.00 97.69 121 LEU A O 1
ATOM 955 N N . SER A 1 122 ? 7.905 -13.830 -12.850 1.00 97.31 122 SER A N 1
ATOM 956 C CA . SER A 1 122 ? 8.637 -13.677 -14.116 1.00 97.31 122 SER A CA 1
ATOM 957 C C . SER A 1 122 ? 8.494 -12.290 -14.746 1.00 97.31 122 SER A C 1
ATOM 959 O O . SER A 1 122 ? 9.323 -11.896 -15.561 1.00 97.31 122 SER A O 1
ATOM 961 N N . ALA A 1 123 ? 7.479 -11.509 -14.361 1.00 97.56 123 ALA A N 1
ATOM 962 C CA . ALA A 1 123 ? 7.208 -10.202 -14.965 1.00 97.56 123 ALA A CA 1
ATOM 963 C C . ALA A 1 123 ? 8.162 -9.072 -14.528 1.00 97.56 123 ALA A C 1
ATOM 965 O O . ALA A 1 123 ? 8.158 -7.996 -15.135 1.00 97.56 123 ALA A O 1
ATOM 966 N N . CYS A 1 124 ? 8.953 -9.268 -13.465 1.00 97.50 124 CYS A N 1
ATOM 967 C CA . CYS A 1 124 ? 9.950 -8.286 -13.042 1.00 97.50 124 CYS A CA 1
ATOM 968 C C . CYS A 1 124 ? 11.141 -8.290 -14.021 1.00 97.50 124 CYS A C 1
ATOM 970 O O . CYS A 1 124 ? 11.793 -9.324 -14.146 1.00 97.50 124 CYS A O 1
ATOM 972 N N . PRO A 1 125 ? 11.496 -7.153 -14.652 1.00 96.94 125 PRO A N 1
ATOM 973 C CA . PRO A 1 125 ? 12.545 -7.107 -15.678 1.00 96.94 125 PRO A CA 1
ATOM 974 C C . PRO A 1 125 ? 13.944 -7.449 -15.149 1.00 96.94 125 PRO A C 1
ATOM 976 O O . PRO A 1 125 ? 14.827 -7.783 -15.929 1.00 96.94 125 PRO A O 1
ATOM 979 N N . VAL A 1 126 ? 14.142 -7.373 -13.831 1.00 97.56 126 VAL A N 1
ATOM 980 C CA . VAL A 1 126 ? 15.401 -7.725 -13.161 1.00 97.56 126 VAL A CA 1
ATOM 981 C C . VAL A 1 126 ? 15.259 -8.913 -12.214 1.00 97.56 126 VAL A C 1
ATOM 983 O O . VAL A 1 126 ? 16.124 -9.130 -11.377 1.00 97.56 126 VAL A O 1
ATOM 986 N N . GLY A 1 127 ? 14.158 -9.669 -12.311 1.00 97.38 127 GLY A N 1
ATOM 987 C CA . GLY A 1 127 ? 13.968 -10.885 -11.518 1.00 97.38 127 GLY A CA 1
ATOM 988 C C . GLY A 1 127 ? 14.023 -10.658 -10.004 1.00 97.38 127 GLY A C 1
ATOM 989 O O . GLY A 1 127 ? 14.512 -11.514 -9.278 1.00 97.38 127 GLY A O 1
ATOM 990 N N . ALA A 1 128 ? 13.540 -9.510 -9.512 1.00 97.69 128 ALA A N 1
ATOM 991 C CA . ALA A 1 128 ? 13.731 -9.112 -8.114 1.00 97.69 128 ALA A CA 1
ATOM 992 C C . ALA A 1 128 ? 12.968 -9.979 -7.093 1.00 97.69 128 ALA A C 1
ATOM 994 O O . ALA A 1 128 ? 13.146 -9.798 -5.894 1.00 97.69 128 ALA A O 1
ATOM 995 N N . PHE A 1 129 ? 12.095 -10.888 -7.529 1.00 97.81 129 PHE A N 1
ATOM 996 C CA . PHE A 1 129 ? 11.266 -11.706 -6.646 1.00 97.81 129 PHE A CA 1
ATOM 997 C C . PHE A 1 129 ? 11.574 -13.186 -6.848 1.00 97.81 129 PHE A C 1
ATOM 999 O O . PHE A 1 129 ? 11.383 -13.716 -7.938 1.00 97.81 129 PHE A O 1
ATOM 1006 N N . SER A 1 130 ? 11.986 -13.866 -5.777 1.00 95.25 130 SER A N 1
ATOM 1007 C CA . SER A 1 130 ? 12.235 -15.316 -5.788 1.00 95.25 130 SER A CA 1
ATOM 1008 C C . SER A 1 130 ? 11.023 -16.147 -5.350 1.00 95.25 130 SER A C 1
ATOM 1010 O O . SER A 1 130 ? 11.078 -17.374 -5.342 1.00 95.25 130 SER A O 1
ATOM 1012 N N . GLY A 1 131 ? 9.943 -15.490 -4.916 1.00 94.69 131 GLY A N 1
ATOM 1013 C CA . GLY A 1 131 ? 8.794 -16.114 -4.253 1.00 94.69 131 GLY A CA 1
ATOM 1014 C C . GLY A 1 131 ? 8.934 -16.240 -2.735 1.00 94.69 131 GLY A C 1
ATOM 1015 O O . GLY A 1 131 ? 7.930 -16.426 -2.053 1.00 94.69 131 GLY A O 1
ATOM 1016 N N . SER A 1 132 ? 10.147 -16.086 -2.202 1.00 92.94 132 SER A N 1
ATOM 1017 C CA . SER A 1 132 ? 10.429 -16.070 -0.759 1.00 92.94 132 SER A CA 1
ATOM 1018 C C . SER A 1 132 ? 11.178 -14.819 -0.299 1.00 92.94 132 SER A C 1
ATOM 1020 O O . SER A 1 132 ? 11.192 -14.513 0.891 1.00 92.94 132 SER A O 1
ATOM 1022 N N . ALA A 1 133 ? 11.783 -14.084 -1.231 1.00 94.88 133 ALA A N 1
ATOM 1023 C CA . ALA A 1 133 ? 12.532 -12.871 -0.964 1.00 94.88 133 ALA A CA 1
ATOM 1024 C C . ALA A 1 133 ? 12.293 -11.825 -2.057 1.00 94.88 133 ALA A C 1
ATOM 1026 O O . ALA A 1 133 ? 11.978 -12.148 -3.207 1.00 94.88 133 ALA A O 1
ATOM 1027 N N . TYR A 1 134 ? 12.481 -10.566 -1.668 1.00 96.56 134 TYR A N 1
ATOM 1028 C CA . TYR A 1 134 ? 12.505 -9.420 -2.562 1.00 96.56 134 TYR A CA 1
ATOM 1029 C C . TYR A 1 134 ? 13.918 -8.823 -2.569 1.00 96.56 134 TYR A C 1
ATOM 1031 O O . TYR A 1 134 ? 14.365 -8.268 -1.564 1.00 96.56 134 TYR A O 1
ATOM 1039 N N . ASP A 1 135 ? 14.612 -8.927 -3.704 1.00 97.50 135 ASP A N 1
ATOM 1040 C CA . ASP A 1 135 ? 15.881 -8.247 -3.958 1.00 97.50 135 ASP A CA 1
ATOM 1041 C C . ASP A 1 135 ? 15.639 -6.749 -4.192 1.00 97.50 135 ASP A C 1
ATOM 1043 O O . ASP A 1 135 ? 15.488 -6.242 -5.311 1.00 97.50 135 ASP A O 1
ATOM 1047 N N . LEU A 1 136 ? 15.569 -6.032 -3.073 1.00 94.94 136 LEU A N 1
ATOM 1048 C CA . LEU A 1 136 ? 15.408 -4.585 -3.040 1.00 94.94 136 LEU A CA 1
ATOM 1049 C C . LEU A 1 136 ? 16.557 -3.852 -3.741 1.00 94.94 136 LEU A C 1
ATOM 1051 O O . LEU A 1 136 ? 16.316 -2.797 -4.325 1.00 94.94 136 LEU A O 1
ATOM 1055 N N . SER A 1 137 ? 17.774 -4.402 -3.701 1.00 95.50 137 SER A N 1
ATOM 1056 C CA . SER A 1 137 ? 18.954 -3.781 -4.304 1.00 95.50 137 SER A CA 1
ATOM 1057 C C . SER A 1 137 ? 18.869 -3.825 -5.828 1.00 95.50 137 SER A C 1
ATOM 1059 O O . SER A 1 137 ? 18.958 -2.783 -6.479 1.00 95.50 137 SER A O 1
ATOM 1061 N N . ALA A 1 138 ? 18.581 -4.999 -6.401 1.00 97.00 138 ALA A N 1
ATOM 1062 C CA . ALA A 1 138 ? 18.389 -5.156 -7.842 1.00 97.00 138 ALA A CA 1
ATOM 1063 C C . ALA A 1 138 ? 17.241 -4.277 -8.361 1.00 97.00 138 ALA A C 1
ATOM 1065 O O . ALA A 1 138 ? 17.365 -3.622 -9.398 1.00 97.00 138 ALA A O 1
ATOM 1066 N N . CYS A 1 139 ? 16.131 -4.208 -7.618 1.00 97.12 139 CYS A N 1
ATOM 1067 C CA . CYS A 1 139 ? 15.004 -3.361 -7.991 1.00 97.12 139 CYS A CA 1
ATOM 1068 C C . CYS A 1 139 ? 15.350 -1.866 -7.946 1.00 97.12 139 CYS A C 1
ATOM 1070 O O . CYS A 1 139 ? 15.089 -1.162 -8.921 1.00 97.12 139 CYS A O 1
ATOM 1072 N N . ALA A 1 140 ? 15.957 -1.379 -6.860 1.00 95.31 140 ALA A N 1
ATOM 1073 C CA . ALA A 1 140 ? 16.359 0.023 -6.744 1.00 95.31 140 ALA A CA 1
ATOM 1074 C C . ALA A 1 140 ? 17.399 0.406 -7.810 1.00 95.31 140 ALA A C 1
ATOM 1076 O O . ALA A 1 140 ? 17.256 1.445 -8.452 1.00 95.31 140 ALA A O 1
ATOM 1077 N N . GLY A 1 141 ? 18.379 -0.467 -8.065 1.00 95.56 141 GLY A N 1
ATOM 1078 C CA . GLY A 1 141 ? 19.372 -0.283 -9.121 1.00 95.56 141 GLY A CA 1
ATOM 1079 C C . GLY A 1 141 ? 18.738 -0.169 -10.506 1.00 95.56 141 GLY A C 1
ATOM 1080 O O . GLY A 1 141 ? 19.088 0.729 -11.264 1.00 95.56 141 GLY A O 1
ATOM 1081 N N . HIS A 1 142 ? 17.746 -1.009 -10.823 1.00 96.12 142 HIS A N 1
ATOM 1082 C CA . HIS A 1 142 ? 16.994 -0.894 -12.073 1.00 96.12 142 HIS A CA 1
ATOM 1083 C C . HIS A 1 142 ? 16.244 0.438 -12.181 1.00 96.12 142 HIS A C 1
ATOM 1085 O O . HIS A 1 142 ? 16.322 1.089 -13.222 1.00 96.12 142 HIS A O 1
ATOM 1091 N N . LEU A 1 143 ? 15.552 0.856 -11.113 1.00 95.50 143 LEU A N 1
ATOM 1092 C CA . LEU A 1 143 ? 14.743 2.083 -11.076 1.00 95.50 143 LEU A CA 1
ATOM 1093 C C . LEU A 1 143 ? 15.558 3.371 -11.276 1.00 95.50 143 LEU A C 1
ATOM 1095 O O . LEU A 1 143 ? 14.980 4.390 -11.646 1.00 95.50 143 LEU A O 1
ATOM 1099 N N . ALA A 1 144 ? 16.877 3.316 -11.079 1.00 93.56 144 ALA A N 1
ATOM 1100 C CA . ALA A 1 144 ? 17.804 4.411 -11.359 1.00 93.56 144 ALA A CA 1
ATOM 1101 C C . ALA A 1 144 ? 18.231 4.501 -12.840 1.00 93.56 144 ALA A C 1
ATOM 1103 O O . ALA A 1 144 ? 18.996 5.389 -13.210 1.00 93.56 144 ALA A O 1
ATOM 1104 N N . THR A 1 145 ? 17.776 3.583 -13.701 1.00 92.94 145 THR A N 1
ATOM 1105 C CA . THR A 1 145 ? 18.160 3.530 -15.122 1.00 92.94 145 THR A CA 1
ATOM 1106 C C . THR A 1 145 ? 17.023 3.978 -16.045 1.00 92.94 145 THR A C 1
ATOM 1108 O O . THR A 1 145 ? 15.854 3.736 -15.730 1.00 92.94 145 THR A O 1
ATOM 1111 N N . PRO A 1 146 ? 17.321 4.513 -17.246 1.00 88.81 146 PRO A N 1
ATOM 1112 C CA . PRO A 1 146 ? 16.296 4.839 -18.245 1.00 88.81 146 PRO A CA 1
ATOM 1113 C C . PRO A 1 146 ? 15.428 3.642 -18.668 1.00 88.81 146 PRO A C 1
ATOM 1115 O O . PRO A 1 146 ? 14.259 3.808 -19.014 1.00 88.81 146 PRO A O 1
ATOM 1118 N N . ALA A 1 147 ? 15.966 2.419 -18.586 1.00 90.75 147 ALA A N 1
ATOM 1119 C CA . ALA A 1 147 ? 15.241 1.185 -18.895 1.00 90.75 147 ALA A CA 1
ATOM 1120 C C . ALA A 1 147 ? 14.060 0.912 -17.941 1.00 90.75 147 ALA A C 1
ATOM 1122 O O . ALA A 1 147 ? 13.239 0.039 -18.214 1.00 90.75 147 ALA A O 1
ATOM 1123 N N . SER A 1 148 ? 13.954 1.653 -16.834 1.00 92.06 148 SER A N 1
ATOM 1124 C CA . SER A 1 148 ? 12.873 1.520 -15.858 1.00 92.06 148 SER A CA 1
ATOM 1125 C C . SER A 1 148 ? 11.638 2.378 -16.136 1.00 92.06 148 SER A C 1
ATOM 1127 O O . SER A 1 148 ? 10.729 2.375 -15.305 1.00 92.06 148 SER A O 1
ATOM 1129 N N . ARG A 1 149 ? 11.558 3.071 -17.288 1.00 89.00 149 ARG A N 1
ATOM 1130 C CA . ARG A 1 149 ? 10.413 3.932 -17.664 1.00 89.00 149 ARG A CA 1
ATOM 1131 C C . ARG A 1 149 ? 9.062 3.267 -17.384 1.00 89.00 149 ARG A C 1
ATOM 1133 O O . ARG A 1 149 ? 8.201 3.871 -16.750 1.00 89.00 149 ARG A O 1
ATOM 1140 N N . ASP A 1 150 ? 8.905 2.005 -17.782 1.00 91.25 150 ASP A N 1
ATOM 1141 C CA . ASP A 1 150 ? 7.680 1.245 -17.526 1.00 91.25 150 ASP A CA 1
ATOM 1142 C C . ASP A 1 150 ? 7.400 1.103 -16.026 1.00 91.25 150 ASP A C 1
ATOM 1144 O O . ASP A 1 150 ? 6.282 1.334 -15.586 1.00 91.25 150 ASP A O 1
ATOM 1148 N N . CYS A 1 151 ? 8.401 0.768 -15.210 1.00 94.69 151 CYS A N 1
ATOM 1149 C CA . CYS A 1 151 ? 8.218 0.611 -13.767 1.00 94.69 151 CYS A CA 1
ATOM 1150 C C . CYS A 1 151 ? 7.795 1.921 -13.079 1.00 94.69 151 CYS A C 1
ATOM 1152 O O . CYS A 1 151 ? 7.080 1.857 -12.082 1.00 94.69 151 CYS A O 1
ATOM 1154 N N . HIS A 1 152 ? 8.172 3.086 -13.6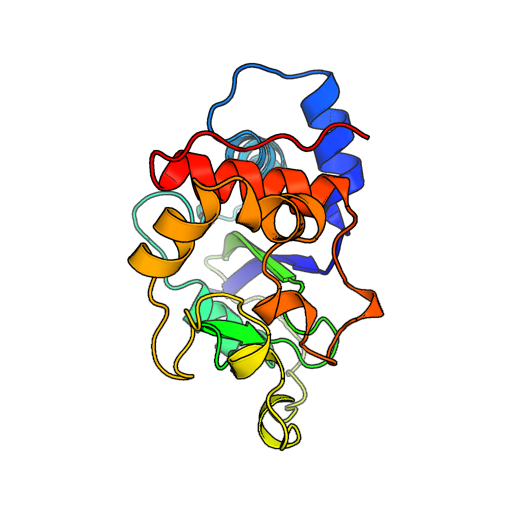16 1.00 91.06 152 HIS A N 1
ATOM 1155 C CA . HIS A 1 152 ? 7.709 4.394 -13.132 1.00 91.06 152 HIS A CA 1
ATOM 1156 C C . HIS A 1 152 ? 6.290 4.740 -13.610 1.00 91.06 152 HIS A C 1
ATOM 1158 O O . HIS A 1 152 ? 5.505 5.280 -12.833 1.00 91.06 152 HIS A O 1
ATOM 1164 N N . LEU A 1 153 ? 5.929 4.378 -14.848 1.00 88.19 153 LEU A N 1
ATOM 1165 C CA . LEU A 1 153 ? 4.590 4.601 -15.415 1.00 88.19 153 LEU A CA 1
ATOM 1166 C C . LEU A 1 153 ? 3.534 3.661 -14.830 1.00 88.19 153 LEU A C 1
ATOM 1168 O O . LEU A 1 153 ? 2.489 4.083 -14.333 1.00 88.19 153 LEU A O 1
ATOM 1172 N N . ILE A 1 154 ? 3.791 2.356 -14.920 1.00 89.12 154 ILE A N 1
ATOM 1173 C CA . ILE A 1 154 ? 2.804 1.327 -14.611 1.00 89.12 154 ILE A CA 1
ATOM 1174 C C . ILE A 1 154 ? 2.910 0.785 -13.188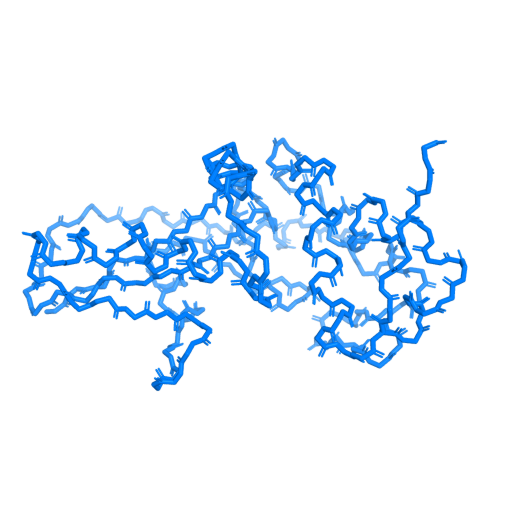 1.00 89.12 154 ILE A C 1
ATOM 1176 O O . ILE A 1 154 ? 2.034 0.016 -12.779 1.00 89.12 154 ILE A O 1
ATOM 1180 N N . GLY A 1 155 ? 3.926 1.202 -12.432 1.00 93.94 155 GLY A N 1
ATOM 1181 C CA . GLY A 1 155 ? 4.267 0.643 -11.131 1.00 93.94 155 GLY A CA 1
ATOM 1182 C C . GLY A 1 155 ? 5.067 -0.658 -11.238 1.00 93.94 155 GLY A C 1
ATOM 1183 O O . GLY A 1 155 ? 5.550 -1.048 -12.300 1.00 93.94 155 GLY A O 1
ATOM 1184 N N . CYS A 1 156 ? 5.187 -1.374 -10.119 1.00 96.25 156 CYS A N 1
ATOM 1185 C CA . CYS A 1 156 ? 5.852 -2.676 -10.085 1.00 96.25 156 CYS A CA 1
ATOM 1186 C C . CYS A 1 156 ? 5.199 -3.673 -11.066 1.00 96.25 156 CYS A C 1
ATOM 1188 O O . CYS A 1 156 ? 4.083 -4.143 -10.835 1.00 96.25 156 CYS A O 1
ATOM 1190 N N . ARG A 1 157 ? 5.925 -4.049 -12.128 1.00 96.38 157 ARG A N 1
ATOM 1191 C CA . ARG A 1 157 ? 5.468 -5.000 -13.163 1.00 96.38 157 ARG A CA 1
ATOM 1192 C C . ARG A 1 157 ? 5.083 -6.368 -12.603 1.00 96.38 157 ARG A C 1
ATOM 1194 O O . ARG A 1 157 ? 4.110 -6.962 -13.053 1.00 96.38 157 ARG A O 1
ATOM 1201 N N . ALA A 1 158 ? 5.803 -6.838 -11.584 1.00 97.56 158 ALA A N 1
ATOM 1202 C CA . ALA A 1 158 ? 5.478 -8.079 -10.883 1.00 97.56 158 ALA A CA 1
ATOM 1203 C C . ALA A 1 158 ? 4.102 -8.015 -10.206 1.00 97.56 158 ALA A C 1
ATOM 1205 O O . ALA A 1 158 ? 3.306 -8.944 -10.329 1.00 97.56 158 ALA A O 1
ATOM 1206 N N . ARG A 1 159 ? 3.798 -6.898 -9.530 1.00 97.62 159 ARG A N 1
ATOM 1207 C CA . ARG A 1 159 ? 2.480 -6.667 -8.917 1.00 97.62 159 ARG A CA 1
ATOM 1208 C C . ARG A 1 159 ? 1.394 -6.593 -9.984 1.00 97.62 159 ARG A C 1
ATOM 1210 O O . ARG A 1 159 ? 0.326 -7.165 -9.800 1.00 97.62 159 ARG A O 1
ATOM 1217 N N . ASP A 1 160 ? 1.686 -5.930 -11.100 1.00 96.94 160 ASP A N 1
ATOM 1218 C CA . ASP A 1 160 ? 0.731 -5.743 -12.190 1.00 96.94 160 ASP A CA 1
ATOM 1219 C C . ASP A 1 160 ? 0.333 -7.023 -12.925 1.00 96.94 160 ASP A C 1
ATOM 1221 O O . ASP A 1 160 ? -0.799 -7.149 -13.396 1.00 96.94 160 ASP A O 1
ATOM 1225 N N . ALA A 1 161 ? 1.267 -7.969 -13.005 1.00 97.38 161 ALA A N 1
ATOM 1226 C CA . ALA A 1 161 ? 1.063 -9.258 -13.645 1.00 97.38 161 ALA A CA 1
ATOM 1227 C C . ALA A 1 161 ? 0.142 -10.193 -12.846 1.00 97.38 161 ALA A C 1
ATOM 1229 O O . ALA A 1 161 ? -0.292 -11.214 -13.375 1.00 97.38 161 ALA A O 1
ATOM 1230 N N . CYS A 1 162 ? -0.165 -9.877 -11.581 1.00 97.62 162 CYS A N 1
ATOM 1231 C CA . CYS A 1 162 ? -1.115 -10.662 -10.804 1.00 97.62 162 CYS A CA 1
ATOM 1232 C C . CYS A 1 162 ? -2.521 -10.573 -11.437 1.00 97.62 162 CYS A C 1
ATOM 1234 O O . CYS A 1 162 ? -3.036 -9.465 -11.609 1.00 97.62 162 CYS A O 1
ATOM 1236 N N . PRO A 1 163 ? -3.169 -11.710 -11.766 1.00 97.12 163 PRO A N 1
ATOM 1237 C CA . PRO A 1 163 ? -4.497 -11.698 -12.383 1.00 97.12 163 PRO A CA 1
ATOM 1238 C C . PR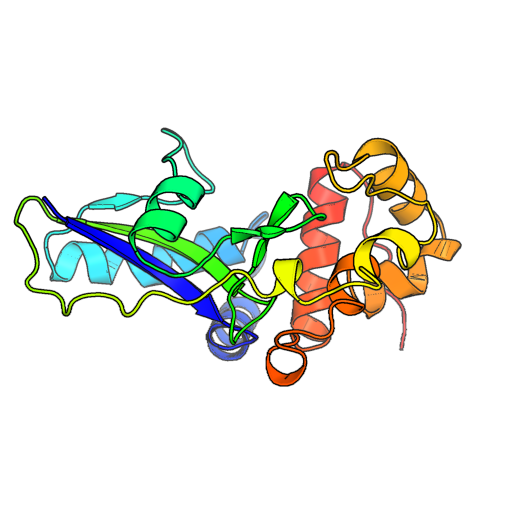O A 1 163 ? -5.621 -11.379 -11.385 1.00 97.12 163 PRO A C 1
ATOM 1240 O O . PRO A 1 163 ? -6.731 -11.043 -11.788 1.00 97.12 163 PRO A O 1
ATOM 1243 N N . VAL A 1 164 ? -5.350 -11.479 -10.084 1.00 98.12 164 VAL A N 1
ATOM 1244 C CA . VAL A 1 164 ? -6.339 -11.281 -9.019 1.00 98.12 164 VAL A CA 1
ATOM 1245 C C . VAL A 1 164 ? -6.506 -9.787 -8.754 1.00 98.12 164 VAL A C 1
ATOM 1247 O O . VAL A 1 164 ? -5.517 -9.068 -8.607 1.00 98.12 164 VAL A O 1
ATOM 1250 N N . GLY A 1 165 ? -7.753 -9.320 -8.673 1.00 97.12 165 GLY A N 1
ATOM 1251 C CA . GLY A 1 165 ? -8.064 -7.926 -8.353 1.00 97.12 165 GLY A CA 1
ATOM 1252 C C . GLY A 1 165 ? -7.666 -6.920 -9.432 1.00 97.12 165 GLY A C 1
ATOM 1253 O O . GLY A 1 165 ? -7.400 -5.764 -9.112 1.00 97.12 165 GLY A O 1
ATOM 1254 N N . ARG A 1 166 ? -7.608 -7.333 -10.707 1.00 96.06 166 ARG A N 1
ATOM 1255 C CA . ARG A 1 166 ? -7.275 -6.450 -11.843 1.00 96.06 166 ARG A CA 1
ATOM 1256 C C . ARG A 1 166 ? -8.162 -5.206 -11.913 1.00 96.06 166 ARG A C 1
ATOM 1258 O O . ARG A 1 166 ? -7.646 -4.134 -12.217 1.00 96.06 166 ARG A O 1
ATOM 1265 N N . ASP A 1 167 ? -9.436 -5.332 -11.554 1.00 96.38 167 ASP A N 1
ATOM 1266 C CA . ASP A 1 167 ? -10.395 -4.218 -11.535 1.00 96.38 167 ASP A CA 1
ATOM 1267 C C . ASP A 1 167 ? -10.120 -3.208 -10.409 1.00 96.38 167 ASP A C 1
ATOM 1269 O O . ASP A 1 167 ? -10.550 -2.060 -10.477 1.00 96.38 167 ASP A O 1
ATOM 1273 N N . TYR A 1 168 ? -9.343 -3.605 -9.398 1.00 97.62 168 TYR A N 1
ATOM 1274 C CA . TYR A 1 168 ? -8.905 -2.748 -8.295 1.00 97.62 168 TYR A CA 1
ATOM 1275 C C . TYR A 1 168 ? -7.523 -2.144 -8.538 1.00 97.62 168 TYR A C 1
ATOM 1277 O O . TYR A 1 168 ? -6.981 -1.475 -7.658 1.00 97.62 168 TYR A O 1
ATOM 1285 N N . ARG A 1 169 ? -6.926 -2.353 -9.717 1.00 96.62 169 ARG A N 1
ATOM 1286 C CA . ARG A 1 169 ? -5.643 -1.744 -10.065 1.00 96.62 169 ARG A CA 1
ATOM 1287 C C . ARG A 1 169 ? -5.700 -0.235 -9.841 1.00 96.62 169 ARG A C 1
ATOM 1289 O O . ARG A 1 169 ? -6.612 0.449 -10.296 1.00 96.62 169 ARG A O 1
ATOM 1296 N N . TYR A 1 170 ? -4.683 0.287 -9.162 1.00 96.75 170 TYR A N 1
ATOM 1297 C CA . TYR A 1 170 ? -4.562 1.721 -8.921 1.00 96.75 170 TYR A CA 1
ATOM 1298 C C . TYR A 1 170 ? -4.530 2.500 -10.241 1.00 96.75 170 TYR A C 1
ATOM 1300 O O . TYR A 1 170 ? -3.909 2.071 -11.220 1.00 96.75 170 TYR A O 1
ATOM 1308 N N . GLY A 1 171 ? -5.139 3.686 -10.247 1.00 94.69 171 GLY A N 1
ATOM 1309 C CA . GLY A 1 171 ? -5.013 4.627 -11.357 1.00 94.69 171 GLY A CA 1
ATOM 1310 C C . GLY A 1 171 ? -3.549 4.988 -11.621 1.00 94.69 171 GLY A C 1
ATOM 1311 O O . GLY A 1 171 ? -2.675 4.806 -10.771 1.00 94.69 171 GLY A O 1
ATOM 1312 N N . GLU A 1 172 ? -3.252 5.481 -12.819 1.00 94.19 172 GLU A N 1
ATOM 1313 C CA . GLU A 1 172 ? -1.882 5.841 -13.200 1.00 94.19 172 GLU A CA 1
ATOM 1314 C C . GLU A 1 172 ? -1.242 6.857 -12.246 1.00 94.19 172 GLU A C 1
ATOM 1316 O O . GLU A 1 172 ? -0.150 6.606 -11.740 1.00 94.19 172 GLU A O 1
ATOM 1321 N N . ALA A 1 173 ? -1.953 7.937 -11.910 1.00 94.38 173 ALA A N 1
ATOM 1322 C CA . ALA A 1 173 ? -1.460 8.957 -10.985 1.00 94.38 173 ALA A CA 1
ATOM 1323 C C . ALA A 1 173 ? -1.071 8.369 -9.614 1.00 94.38 173 ALA A C 1
ATOM 1325 O O . ALA A 1 173 ? -0.004 8.674 -9.085 1.00 94.38 173 ALA A O 1
ATOM 1326 N N . GLN A 1 174 ? -1.887 7.458 -9.076 1.00 96.25 174 GLN A N 1
ATOM 1327 C CA . GLN A 1 174 ? -1.607 6.785 -7.807 1.00 96.25 174 GLN A CA 1
ATOM 1328 C C . GLN A 1 174 ? -0.384 5.865 -7.893 1.00 96.25 174 GLN A C 1
ATOM 1330 O O . GLN A 1 174 ? 0.422 5.803 -6.963 1.00 96.25 174 GLN A O 1
ATOM 1335 N N . ARG A 1 175 ? -0.213 5.146 -9.009 1.00 95.06 175 ARG A N 1
ATOM 1336 C CA . ARG A 1 175 ? 0.952 4.274 -9.226 1.00 95.06 175 ARG A CA 1
ATOM 1337 C C . ARG A 1 175 ? 2.236 5.083 -9.362 1.00 95.06 175 ARG A C 1
ATOM 1339 O O . ARG A 1 175 ? 3.200 4.763 -8.667 1.00 95.06 175 ARG A O 1
ATOM 1346 N N . ARG A 1 176 ? 2.219 6.150 -10.169 1.00 94.44 176 ARG A N 1
ATOM 1347 C CA . ARG A 1 176 ? 3.335 7.099 -10.309 1.00 94.44 176 ARG A CA 1
ATOM 1348 C C . ARG A 1 176 ? 3.701 7.704 -8.945 1.00 94.44 176 ARG A C 1
ATOM 1350 O O . ARG A 1 176 ? 4.866 7.681 -8.557 1.00 94.44 176 ARG A O 1
ATOM 1357 N N . PHE A 1 177 ? 2.708 8.144 -8.165 1.00 94.94 177 PHE A N 1
ATOM 1358 C CA . PHE A 1 177 ? 2.910 8.675 -6.811 1.00 94.94 177 PHE A CA 1
ATOM 1359 C C . PHE A 1 177 ? 3.614 7.676 -5.883 1.00 94.94 177 PHE A C 1
ATOM 1361 O O . PHE A 1 177 ? 4.629 8.005 -5.265 1.00 94.94 177 PHE A O 1
ATOM 1368 N N . HIS A 1 178 ? 3.112 6.440 -5.805 1.00 95.62 178 HIS A N 1
ATOM 1369 C CA . HIS A 1 178 ? 3.713 5.414 -4.954 1.00 95.62 178 HIS A CA 1
ATOM 1370 C C . HIS A 1 178 ? 5.108 5.002 -5.424 1.00 95.62 178 HIS A C 1
ATOM 1372 O O . HIS A 1 178 ? 5.965 4.742 -4.581 1.00 95.62 178 HIS A O 1
ATOM 1378 N N . MET A 1 179 ? 5.361 4.965 -6.734 1.00 95.19 179 MET A N 1
ATOM 1379 C CA . MET A 1 179 ? 6.696 4.663 -7.241 1.00 95.19 179 MET A CA 1
ATOM 1380 C C . MET A 1 179 ? 7.699 5.763 -6.941 1.00 95.19 179 MET A C 1
ATOM 1382 O O . MET A 1 179 ? 8.793 5.451 -6.483 1.00 95.19 179 MET A O 1
ATOM 1386 N N . ALA A 1 180 ? 7.315 7.028 -7.100 1.00 93.50 180 ALA A N 1
ATOM 1387 C CA . ALA A 1 180 ? 8.175 8.147 -6.743 1.00 93.50 180 ALA A CA 1
ATOM 1388 C C . ALA A 1 180 ? 8.502 8.161 -5.239 1.00 93.50 180 ALA A C 1
ATOM 1390 O O . ALA A 1 180 ? 9.638 8.416 -4.846 1.00 93.50 180 ALA A O 1
ATOM 1391 N N . ALA A 1 181 ? 7.528 7.837 -4.380 1.00 94.56 181 ALA A N 1
ATOM 1392 C CA . ALA A 1 181 ? 7.779 7.661 -2.949 1.00 94.56 181 ALA A CA 1
ATOM 1393 C C . ALA A 1 181 ? 8.714 6.468 -2.677 1.00 94.56 181 ALA A C 1
ATOM 1395 O O . ALA A 1 181 ? 9.660 6.579 -1.896 1.00 94.56 181 ALA A O 1
ATOM 1396 N N . PHE A 1 182 ? 8.490 5.337 -3.357 1.00 94.75 182 PHE A N 1
ATOM 1397 C CA . PHE A 1 182 ? 9.334 4.154 -3.233 1.00 94.75 182 PHE A CA 1
ATOM 1398 C C . PHE A 1 182 ? 10.785 4.458 -3.613 1.00 94.75 182 PHE A C 1
ATOM 1400 O O . PHE A 1 182 ? 11.665 4.105 -2.835 1.00 94.75 182 PHE A O 1
ATOM 1407 N N . THR A 1 183 ? 11.049 5.116 -4.745 1.00 93.50 183 THR A N 1
ATOM 1408 C CA . THR A 1 183 ? 12.418 5.415 -5.198 1.00 93.50 183 THR A CA 1
ATOM 1409 C C . THR A 1 183 ? 13.131 6.401 -4.286 1.00 93.50 183 THR A C 1
ATOM 1411 O O . THR A 1 183 ? 14.252 6.110 -3.865 1.00 93.50 183 THR A O 1
ATOM 1414 N N . ARG A 1 184 ? 12.466 7.493 -3.875 1.00 93.12 184 ARG A N 1
ATOM 1415 C CA . ARG A 1 184 ? 13.040 8.462 -2.923 1.00 93.12 184 ARG A CA 1
ATOM 1416 C C . ARG A 1 184 ? 13.477 7.794 -1.625 1.00 93.12 184 ARG A C 1
ATOM 1418 O O . ARG A 1 184 ? 14.586 8.029 -1.158 1.00 93.12 184 ARG A O 1
ATOM 1425 N N . ALA A 1 185 ? 12.664 6.883 -1.092 1.00 92.88 185 ALA A N 1
ATOM 1426 C CA . ALA A 1 185 ? 12.998 6.135 0.119 1.00 92.88 185 ALA A CA 1
ATOM 1427 C C . ALA A 1 185 ? 14.193 5.165 -0.040 1.00 92.88 185 ALA A C 1
ATOM 1429 O O . ALA A 1 185 ? 14.684 4.646 0.959 1.00 92.88 185 ALA A O 1
ATOM 1430 N N . ARG A 1 186 ? 14.681 4.909 -1.267 1.00 93.19 186 ARG A N 1
ATOM 1431 C CA . ARG A 1 186 ? 15.940 4.183 -1.542 1.00 93.19 186 ARG A CA 1
ATOM 1432 C C . ARG A 1 186 ? 17.064 5.100 -2.046 1.00 93.19 186 ARG A C 1
ATOM 1434 O O . ARG A 1 186 ? 18.069 4.598 -2.536 1.00 93.19 186 ARG A O 1
ATOM 1441 N N . GLY A 1 187 ? 16.910 6.422 -1.951 1.00 91.00 187 GLY A N 1
ATOM 1442 C CA . GLY A 1 187 ? 17.908 7.377 -2.442 1.00 91.00 187 GLY A CA 1
ATOM 1443 C C . GLY A 1 187 ? 18.031 7.417 -3.968 1.00 91.00 187 GLY A C 1
ATOM 1444 O O . GLY A 1 187 ? 19.075 7.802 -4.485 1.00 91.00 187 GLY A O 1
ATOM 1445 N N . VAL A 1 188 ? 16.986 6.998 -4.687 1.00 88.12 188 VAL A N 1
ATOM 1446 C CA . VAL A 1 188 ? 16.918 7.045 -6.151 1.00 88.12 188 VAL A CA 1
ATOM 1447 C C . VAL A 1 188 ? 15.995 8.184 -6.565 1.00 88.12 188 VAL A C 1
ATOM 1449 O O . VAL A 1 188 ? 14.827 8.217 -6.162 1.00 88.12 188 VAL A O 1
ATOM 1452 N N . GLU A 1 189 ? 16.503 9.096 -7.393 1.00 85.50 189 GLU A N 1
ATOM 1453 C CA . GLU A 1 189 ? 15.686 10.173 -7.952 1.00 85.50 189 GLU A CA 1
ATOM 1454 C C . GLU A 1 189 ? 14.589 9.572 -8.854 1.00 85.50 189 GLU A C 1
ATOM 1456 O O . GLU A 1 189 ? 14.904 8.772 -9.742 1.00 85.50 189 GLU A O 1
ATOM 1461 N N . PRO A 1 190 ? 13.299 9.882 -8.626 1.00 81.44 190 PRO A N 1
ATOM 1462 C CA . PRO A 1 190 ? 12.226 9.394 -9.481 1.00 81.44 190 PRO A CA 1
ATOM 1463 C C . PRO A 1 190 ? 12.410 9.861 -10.927 1.00 81.44 190 PRO A C 1
ATOM 1465 O O . PRO A 1 190 ? 12.520 11.055 -11.193 1.00 81.44 190 PRO A O 1
ATOM 1468 N N . ILE A 1 191 ? 12.354 8.928 -11.877 1.00 82.06 191 ILE A N 1
ATOM 1469 C CA . ILE A 1 191 ? 12.241 9.284 -13.290 1.00 82.06 191 ILE A CA 1
ATOM 1470 C C . ILE A 1 191 ? 10.770 9.594 -13.533 1.00 82.06 191 ILE A C 1
ATOM 1472 O O . ILE A 1 191 ? 9.942 8.685 -13.533 1.00 82.06 191 ILE A O 1
ATOM 1476 N N . ILE A 1 192 ? 10.446 10.872 -13.713 1.00 75.12 192 ILE A N 1
ATOM 1477 C CA . ILE A 1 192 ? 9.098 11.309 -14.079 1.00 75.12 192 ILE A CA 1
ATOM 1478 C C . ILE A 1 192 ? 8.985 11.167 -15.599 1.00 75.12 192 ILE A C 1
ATOM 1480 O O . ILE A 1 192 ? 9.645 11.915 -16.319 1.00 75.12 192 ILE A O 1
ATOM 1484 N N . PRO A 1 193 ? 8.226 10.187 -16.114 1.00 64.94 193 PRO A N 1
ATOM 1485 C CA . PRO A 1 193 ? 8.096 10.000 -17.548 1.00 64.94 193 PRO A CA 1
ATOM 1486 C C . PRO A 1 193 ? 7.277 11.166 -18.105 1.00 64.94 193 PRO A C 1
ATOM 1488 O O . PRO A 1 193 ? 6.165 11.405 -17.632 1.00 64.94 193 PRO A O 1
ATOM 1491 N N . GLU A 1 194 ? 7.833 11.886 -19.076 1.00 67.19 194 GLU A N 1
ATOM 1492 C CA . GLU A 1 194 ? 7.064 12.840 -19.878 1.00 67.19 194 GLU A CA 1
ATOM 1493 C C . GLU A 1 194 ? 6.008 12.077 -20.702 1.00 67.19 194 GLU A C 1
ATOM 1495 O O . GLU A 1 194 ? 6.223 10.905 -21.064 1.00 67.19 194 GLU A O 1
ATOM 1500 N N . ASP A 1 195 ? 4.861 12.729 -20.914 1.00 54.81 195 ASP A N 1
ATOM 1501 C CA . ASP A 1 195 ? 3.704 1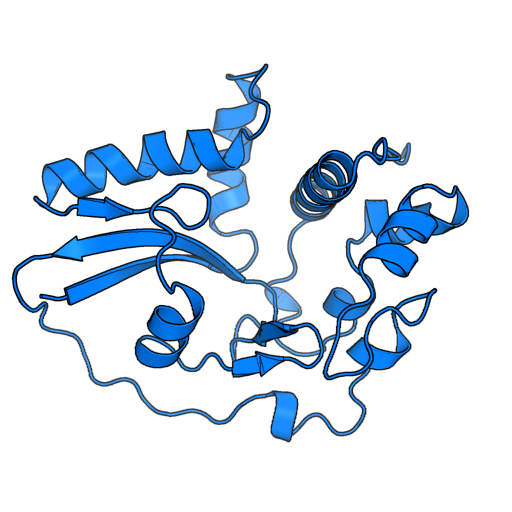2.187 -21.640 1.00 54.81 195 ASP A CA 1
ATOM 1502 C C . ASP A 1 195 ? 4.011 11.936 -23.128 1.00 54.81 195 ASP A C 1
ATOM 1504 O O . ASP A 1 195 ? 4.669 12.791 -23.767 1.00 54.81 195 ASP A O 1
#

Sequence (195 aa):
ASVLLVGGAGGSYWTAFSAWLETRQGFADPLDVWTKETVAPIADEFGAVAVYPFEPPWQPFQRWAQRAENVYASPLGILIHPDYGLWHAYRAALIFPEPLELDDRKERASPCDACADKPCLSACPVGAFSGSAYDLSACAGHLATPASRDCHLIGCRARDACPVGRDYRYGEAQRRFHMAAFTRARGVEPIIPED

pLDDT: mean 94.84, std 5.36, range [54.81, 98.5]